Protein AF-A0A7X8WZX7-F1 (afdb_monomer)

pLDDT: mean 89.51, std 14.92, range [45.28, 98.75]

Mean predicted aligned error: 7.14 Å

Radius of gyration: 19.63 Å; Cα contacts (8 Å, |Δi|>4): 391; chains: 1; bounding box: 76×33×45 Å

Solvent-accessible surface area (backbone atoms only — not comparable to full-atom values): 10494 Å² total; per-residue (Å²): 119,75,71,62,57,54,54,55,53,52,57,56,54,59,62,64,68,73,68,70,73,73,90,45,69,22,57,56,93,63,44,41,45,25,44,30,22,54,91,19,66,70,57,80,50,22,81,83,37,57,42,45,63,34,36,84,77,41,75,89,47,58,93,46,40,83,78,56,67,80,46,51,24,30,31,37,37,81,47,72,31,54,84,62,75,60,86,50,70,51,75,28,31,54,99,87,38,84,46,75,42,52,37,25,32,29,45,31,45,33,32,22,38,59,94,36,80,83,51,69,76,40,41,45,49,22,83,85,44,50,61,64,44,67,68,27,70,90,39,28,48,68,44,41,76,38,93,74,53,94,75,38,44,47,21,23,81,43,70,22,29,42,75,63,61,46,50,24,40,39,36,40,34,31,29,70,61,82,88,76,28,49,32,37,37,30,39,45,76,111

Structure (mmCIF, N/CA/C/O backbone):
data_AF-A0A7X8WZX7-F1
#
_entry.id   AF-A0A7X8WZX7-F1
#
loop_
_atom_site.group_PDB
_atom_site.id
_atom_site.type_symbol
_atom_site.label_atom_id
_atom_site.label_alt_id
_atom_site.label_comp_id
_atom_site.label_asym_id
_atom_site.label_entity_id
_atom_site.label_seq_id
_atom_site.pdbx_PDB_ins_code
_atom_site.Cartn_x
_atom_site.Cartn_y
_atom_site.Cartn_z
_atom_site.occupancy
_atom_site.B_iso_or_equiv
_atom_site.auth_seq_id
_atom_site.auth_comp_id
_atom_site.auth_asym_id
_atom_site.auth_atom_id
_atom_site.pdbx_PDB_model_num
ATOM 1 N N . MET A 1 1 ? -56.987 -7.006 6.659 1.00 52.66 1 MET A N 1
ATOM 2 C CA . MET A 1 1 ? -56.084 -5.949 6.131 1.00 52.66 1 MET A CA 1
ATOM 3 C C . MET A 1 1 ? -55.184 -5.268 7.174 1.00 52.66 1 MET A C 1
ATOM 5 O O . MET A 1 1 ? -54.135 -4.771 6.793 1.00 52.66 1 MET A O 1
ATOM 9 N N . ARG A 1 2 ? -55.527 -5.237 8.475 1.00 47.03 2 ARG A N 1
ATOM 10 C CA . ARG A 1 2 ? -54.708 -4.560 9.509 1.00 47.03 2 ARG A CA 1
ATOM 11 C C . ARG A 1 2 ? -53.403 -5.302 9.863 1.00 47.03 2 ARG A C 1
ATOM 13 O O . ARG A 1 2 ? -52.392 -4.659 10.093 1.00 47.03 2 ARG A O 1
ATOM 20 N N . LYS A 1 3 ? -53.405 -6.643 9.820 1.00 46.88 3 LYS A N 1
ATOM 21 C CA . LYS A 1 3 ? -52.231 -7.488 10.129 1.00 46.88 3 LYS A CA 1
ATOM 22 C C . LYS A 1 3 ? -51.163 -7.519 9.020 1.00 46.88 3 LYS A C 1
ATOM 24 O O . LYS A 1 3 ? -49.992 -7.690 9.320 1.00 46.88 3 LYS A O 1
ATOM 29 N N . LEU A 1 4 ? -51.549 -7.276 7.762 1.00 47.88 4 LEU A N 1
ATOM 30 C CA . LEU A 1 4 ? -50.618 -7.257 6.622 1.00 47.88 4 LEU A CA 1
ATOM 31 C C . LEU A 1 4 ? -49.792 -5.957 6.563 1.00 47.88 4 LEU A C 1
ATOM 33 O O . LEU A 1 4 ? -48.635 -5.976 6.162 1.00 47.88 4 LEU A O 1
ATOM 37 N N . LYS A 1 5 ? -50.357 -4.834 7.036 1.00 47.25 5 LYS A N 1
ATOM 38 C CA . LYS A 1 5 ? -49.650 -3.544 7.112 1.00 47.25 5 LYS A CA 1
ATOM 39 C C . LYS A 1 5 ? -48.567 -3.517 8.201 1.00 47.25 5 LYS A C 1
ATOM 41 O O . LYS A 1 5 ? -47.565 -2.839 8.031 1.00 47.25 5 LYS A O 1
ATOM 46 N N . VAL A 1 6 ? -48.741 -4.277 9.286 1.00 52.75 6 VAL A N 1
ATOM 47 C CA . VAL A 1 6 ? -47.758 -4.367 10.384 1.00 52.75 6 VAL A CA 1
ATOM 48 C C . VAL A 1 6 ? -46.537 -5.202 9.978 1.00 52.75 6 VAL A C 1
ATOM 50 O O . VAL A 1 6 ? -45.415 -4.850 10.327 1.00 52.75 6 VAL A O 1
ATOM 53 N N . LEU A 1 7 ? -46.738 -6.252 9.174 1.00 47.56 7 LEU A N 1
ATOM 54 C CA . LEU A 1 7 ? -45.652 -7.105 8.684 1.00 47.56 7 LEU A CA 1
ATOM 55 C C . LEU A 1 7 ? -44.741 -6.364 7.686 1.00 47.56 7 LEU A C 1
ATOM 57 O O . LEU A 1 7 ? -43.524 -6.485 7.757 1.00 47.56 7 LEU A O 1
ATOM 61 N N . LEU A 1 8 ? -45.318 -5.537 6.804 1.00 49.22 8 LEU A N 1
ATOM 62 C CA . LEU A 1 8 ? -44.551 -4.772 5.813 1.00 49.22 8 LEU A CA 1
ATOM 63 C C . LEU A 1 8 ? -43.690 -3.664 6.454 1.00 49.22 8 LEU A C 1
ATOM 65 O O . LEU A 1 8 ? -42.587 -3.396 5.991 1.00 49.22 8 LEU A O 1
ATOM 69 N N . ILE A 1 9 ? -44.166 -3.055 7.547 1.00 53.28 9 ILE A N 1
ATOM 70 C CA . ILE A 1 9 ? -43.425 -2.025 8.296 1.00 53.28 9 ILE A CA 1
ATOM 71 C C . ILE A 1 9 ? -42.282 -2.647 9.117 1.00 53.28 9 ILE A C 1
ATOM 73 O O . ILE A 1 9 ? -41.215 -2.047 9.214 1.00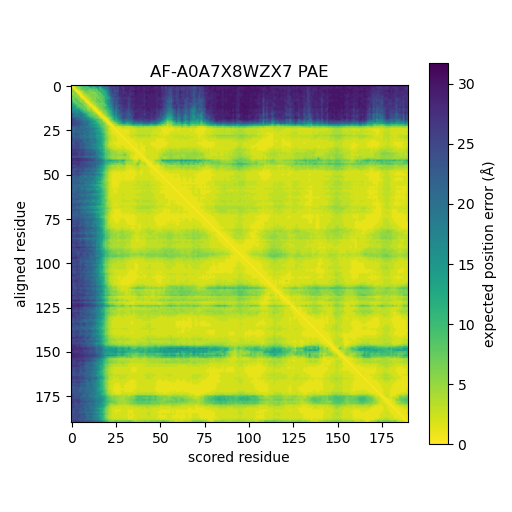 53.28 9 ILE A O 1
ATOM 77 N N . MET A 1 10 ? -42.449 -3.866 9.646 1.00 47.66 10 MET A N 1
ATOM 78 C CA . MET A 1 10 ? -41.353 -4.589 10.313 1.00 47.66 10 MET A CA 1
ATOM 79 C C . MET A 1 10 ? -40.255 -5.025 9.341 1.00 47.66 10 MET A C 1
ATOM 81 O O . MET A 1 10 ? -39.078 -4.900 9.667 1.00 47.66 10 MET A O 1
ATOM 85 N N . VAL A 1 11 ? -40.615 -5.498 8.143 1.00 51.25 11 VAL A N 1
ATOM 86 C CA . VAL A 1 11 ? -39.622 -5.913 7.140 1.00 51.25 11 VAL A CA 1
ATOM 87 C C . VAL A 1 11 ? -38.871 -4.702 6.576 1.00 51.25 11 VAL A C 1
ATOM 89 O O . VAL A 1 11 ? -37.655 -4.773 6.443 1.00 51.25 11 VAL A O 1
ATOM 92 N N . LEU A 1 12 ? -39.530 -3.555 6.349 1.00 48.81 12 LEU A N 1
ATOM 93 C CA . LEU A 1 12 ? -38.815 -2.321 5.984 1.00 48.81 12 LEU A CA 1
ATOM 94 C C . LEU A 1 12 ? -37.950 -1.763 7.130 1.00 48.81 12 LEU A C 1
ATOM 96 O O . LEU A 1 12 ? -36.877 -1.230 6.863 1.00 48.81 12 LEU A O 1
ATOM 100 N N . GLY A 1 13 ? -38.368 -1.906 8.392 1.00 45.28 13 GLY A N 1
ATOM 101 C CA . GLY A 1 13 ? -37.574 -1.478 9.552 1.00 45.28 13 GLY A CA 1
ATOM 102 C C . GLY A 1 13 ? -36.282 -2.282 9.746 1.00 45.28 13 GLY A C 1
ATOM 103 O O . GLY A 1 13 ? -35.270 -1.726 10.166 1.00 45.28 13 GLY A O 1
ATOM 104 N N . LEU A 1 14 ? -36.284 -3.568 9.376 1.00 45.59 14 LEU A N 1
ATOM 105 C CA . LEU A 1 14 ? -35.112 -4.449 9.467 1.00 45.59 14 LEU A CA 1
ATOM 106 C C . LEU A 1 14 ? -34.033 -4.141 8.414 1.00 45.59 14 LEU A C 1
ATOM 108 O O . LEU A 1 14 ? -32.850 -4.300 8.705 1.00 45.59 14 LEU A O 1
ATOM 112 N N . PHE 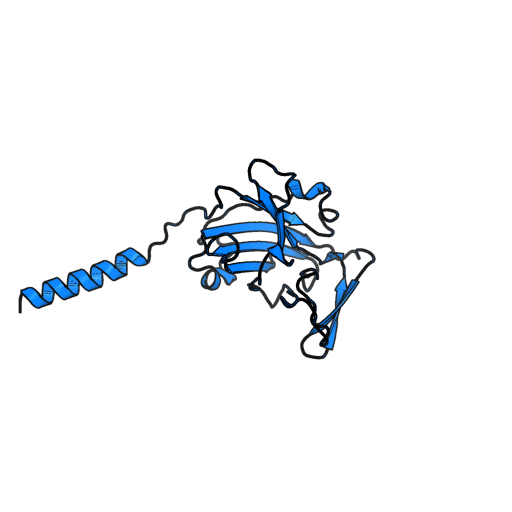A 1 15 ? -34.401 -3.639 7.231 1.00 47.16 15 PHE A N 1
ATOM 113 C CA . PHE A 1 15 ? -33.423 -3.253 6.201 1.00 47.16 15 PHE A CA 1
ATOM 114 C C . PHE A 1 15 ? -32.775 -1.882 6.443 1.00 47.16 15 PHE A C 1
ATOM 116 O O . PHE A 1 15 ? -31.675 -1.637 5.952 1.00 47.16 15 PHE A O 1
ATOM 123 N N . VAL A 1 16 ? -33.404 -1.001 7.228 1.00 47.50 16 VAL A N 1
ATOM 124 C CA . VAL A 1 16 ? -32.844 0.327 7.548 1.00 47.50 16 VAL A CA 1
ATOM 125 C C . VAL A 1 16 ? -31.797 0.254 8.670 1.00 47.50 16 VAL A C 1
ATOM 127 O O . VAL A 1 16 ? -30.870 1.057 8.697 1.00 47.50 16 VAL A O 1
ATOM 130 N N . LEU A 1 17 ? -31.871 -0.744 9.556 1.00 45.38 17 LEU A N 1
ATOM 131 C CA . LEU A 1 17 ? -30.913 -0.917 10.660 1.00 45.38 17 LEU A CA 1
ATOM 132 C C . LE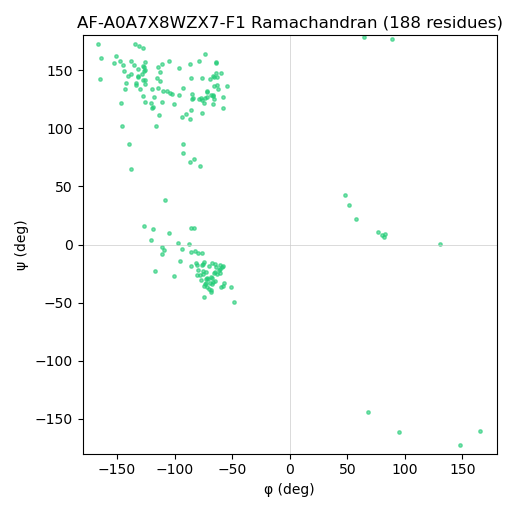U A 1 17 ? -29.601 -1.614 10.259 1.00 45.38 17 LEU A C 1
ATOM 134 O O . LEU A 1 17 ? -28.622 -1.521 10.993 1.00 45.38 17 LEU A O 1
ATOM 138 N N . ALA A 1 18 ? -29.549 -2.270 9.097 1.00 48.50 18 ALA A N 1
ATOM 139 C CA . ALA A 1 18 ? -28.362 -2.998 8.639 1.00 48.50 18 ALA A CA 1
ATOM 140 C C . ALA A 1 18 ? -27.330 -2.130 7.884 1.00 48.50 18 ALA A C 1
ATOM 142 O O . ALA A 1 18 ? -26.254 -2.622 7.553 1.00 48.50 18 ALA A O 1
ATOM 143 N N . ALA A 1 19 ? -27.637 -0.859 7.593 1.00 49.56 19 ALA A N 1
ATOM 144 C CA . ALA A 1 19 ? -26.827 -0.027 6.693 1.00 49.56 19 ALA A CA 1
ATOM 145 C C . ALA A 1 19 ? -26.032 1.103 7.373 1.00 49.56 19 ALA A C 1
ATOM 147 O O . ALA A 1 19 ? -25.228 1.759 6.713 1.00 49.56 19 ALA A O 1
ATOM 148 N N . CYS A 1 20 ? -26.195 1.328 8.678 1.00 52.62 20 CYS A N 1
ATOM 149 C CA . CYS A 1 20 ? -25.351 2.271 9.410 1.00 52.62 20 CYS A CA 1
ATOM 150 C C . CYS A 1 20 ? -24.162 1.525 10.019 1.00 52.62 20 CYS A C 1
ATOM 152 O O . CYS A 1 20 ? -24.150 1.226 11.212 1.00 52.62 20 CYS A O 1
ATOM 154 N N . GLN A 1 21 ? -23.152 1.222 9.197 1.00 60.03 21 GLN A N 1
ATOM 155 C CA . GLN A 1 21 ? -21.817 0.970 9.736 1.00 60.03 21 GLN A CA 1
ATOM 156 C C . GLN A 1 21 ? -21.436 2.245 10.505 1.00 60.03 21 GLN A C 1
ATOM 158 O O . GLN A 1 21 ? -21.458 3.334 9.923 1.00 60.03 21 GLN A O 1
ATOM 163 N N . LYS A 1 22 ? -21.232 2.144 11.827 1.00 68.56 22 LYS A N 1
ATOM 164 C CA . LYS A 1 22 ? -20.813 3.296 12.632 1.00 68.56 22 LYS A CA 1
ATOM 165 C C . LYS A 1 22 ? -19.554 3.870 11.999 1.00 68.56 22 LYS A C 1
ATOM 167 O O . LYS A 1 22 ? -18.673 3.120 11.590 1.00 68.56 22 LYS A O 1
ATOM 172 N N . ASP A 1 23 ? -19.496 5.193 11.908 1.00 86.00 23 ASP A N 1
ATOM 173 C CA . ASP A 1 23 ? -18.325 5.887 11.389 1.00 86.00 23 ASP A CA 1
ATOM 174 C C . ASP A 1 23 ? -17.216 5.938 12.450 1.00 86.00 23 ASP A C 1
ATOM 176 O O . ASP A 1 23 ? -16.911 6.972 13.059 1.00 86.00 23 ASP A O 1
ATOM 180 N N . GLU A 1 24 ? -16.693 4.756 12.743 1.00 94.00 24 GLU A N 1
ATOM 181 C CA . GLU A 1 24 ? -15.661 4.482 13.729 1.00 94.00 24 GLU A CA 1
ATOM 182 C C . GLU A 1 24 ? -14.323 4.205 13.048 1.00 94.00 24 GLU A C 1
ATOM 184 O O . GLU A 1 24 ? -14.266 3.885 11.858 1.00 94.00 24 GLU A O 1
ATOM 189 N N . ILE A 1 25 ? -13.239 4.391 13.803 1.00 97.06 25 ILE A N 1
ATOM 190 C CA . ILE A 1 25 ? -11.901 4.032 13.337 1.00 97.06 25 ILE A CA 1
ATOM 191 C C . ILE A 1 25 ? -11.863 2.511 13.202 1.00 97.06 25 ILE A C 1
ATOM 193 O O . ILE A 1 25 ? -12.235 1.792 14.129 1.00 97.06 25 ILE A O 1
ATOM 197 N N . LEU A 1 26 ? -11.444 2.036 12.033 1.00 96.62 26 LEU A N 1
ATOM 198 C CA . LEU A 1 26 ? -11.358 0.618 11.721 1.00 96.62 26 LEU A CA 1
ATOM 199 C C . LEU A 1 26 ? -9.941 0.145 12.046 1.00 96.62 26 LEU A C 1
ATOM 201 O O . LEU A 1 26 ? -9.057 0.156 11.193 1.00 96.62 26 LEU A O 1
ATOM 205 N N . GLU A 1 27 ? -9.719 -0.243 13.296 1.00 96.38 27 GLU A N 1
ATOM 206 C CA . GLU A 1 27 ? -8.418 -0.688 13.798 1.00 96.38 27 GLU A CA 1
ATOM 207 C C . GLU A 1 27 ? -8.441 -2.182 14.149 1.00 96.38 27 GLU A C 1
ATOM 209 O O . GLU A 1 27 ? -9.413 -2.702 14.700 1.00 96.38 27 GLU A O 1
ATOM 214 N N . ASN A 1 28 ? -7.350 -2.882 13.845 1.00 95.25 28 ASN A N 1
ATOM 215 C CA . ASN A 1 28 ? -7.080 -4.216 14.361 1.00 95.25 28 ASN A CA 1
ATOM 216 C C . ASN A 1 28 ? -6.587 -4.123 15.817 1.00 95.25 28 ASN A C 1
ATOM 218 O O . ASN A 1 28 ? -5.617 -3.424 16.112 1.00 95.25 28 ASN A O 1
ATOM 222 N N . ALA A 1 29 ? -7.243 -4.851 16.722 1.00 94.31 29 ALA A N 1
ATOM 223 C CA . ALA A 1 29 ? -6.920 -4.828 18.146 1.00 94.31 29 ALA A CA 1
ATOM 224 C C . ALA A 1 29 ? -5.546 -5.438 18.475 1.00 94.31 29 ALA A C 1
ATOM 226 O O . ALA A 1 29 ? -4.917 -5.014 19.439 1.00 94.31 29 ALA A O 1
ATOM 227 N N . ASP A 1 30 ? -5.071 -6.390 17.667 1.00 94.75 30 ASP A N 1
ATOM 228 C CA . ASP A 1 30 ? -3.909 -7.225 17.999 1.00 94.75 30 ASP A CA 1
ATOM 229 C 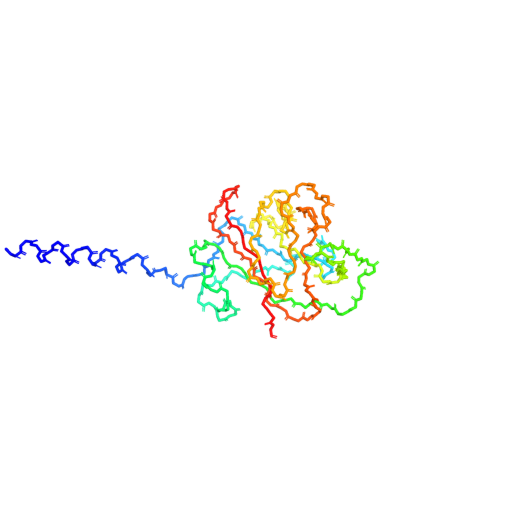C . ASP A 1 30 ? -2.684 -6.936 17.123 1.00 94.75 30 ASP A C 1
ATOM 231 O O . ASP A 1 30 ? -1.602 -7.487 17.350 1.00 94.75 30 ASP A O 1
ATOM 235 N N . LYS A 1 31 ? -2.851 -6.115 16.081 1.00 96.00 31 LYS A N 1
ATOM 236 C CA . LYS A 1 31 ? -1.857 -5.926 15.022 1.00 96.00 31 LYS A CA 1
ATOM 237 C C . LYS A 1 31 ? -1.601 -4.459 14.730 1.00 96.00 31 LYS A C 1
ATOM 239 O O . LYS A 1 31 ? -2.522 -3.644 14.730 1.00 96.00 31 LYS A O 1
ATOM 244 N N . ASP A 1 32 ? -0.348 -4.173 14.410 1.00 96.94 32 ASP A N 1
ATOM 245 C CA . ASP A 1 32 ? 0.078 -2.915 13.813 1.00 96.94 32 ASP A CA 1
ATOM 246 C C . ASP A 1 32 ? 0.609 -3.170 12.400 1.00 96.94 32 ASP A C 1
ATOM 248 O O . ASP A 1 32 ? 1.084 -4.265 12.085 1.00 96.94 32 ASP A O 1
ATOM 252 N N . TYR A 1 33 ? 0.505 -2.151 11.547 1.00 97.31 33 TYR A N 1
ATOM 253 C CA . TYR A 1 33 ? 0.909 -2.210 10.145 1.00 97.31 33 TYR A CA 1
ATOM 254 C C . TYR A 1 33 ? 1.878 -1.078 9.855 1.00 97.31 33 TYR A C 1
ATOM 256 O O . TYR A 1 33 ? 1.709 0.040 10.347 1.00 97.31 33 TYR A O 1
ATOM 264 N N . TYR A 1 34 ? 2.879 -1.377 9.043 1.00 97.75 34 TYR A N 1
ATOM 265 C CA . TYR A 1 34 ? 3.944 -0.452 8.697 1.00 97.75 34 TYR A CA 1
ATOM 266 C C . TYR A 1 34 ? 4.252 -0.550 7.216 1.00 97.75 34 TYR A C 1
ATOM 268 O O . TYR A 1 34 ? 3.985 -1.570 6.581 1.00 97.75 34 TYR A O 1
ATOM 276 N N . VAL A 1 35 ? 4.846 0.503 6.675 1.00 97.25 35 VAL A N 1
ATOM 277 C CA . VAL A 1 35 ? 5.334 0.494 5.300 1.00 97.25 35 VAL A CA 1
ATOM 278 C C . VAL A 1 35 ? 6.789 0.068 5.282 1.00 97.25 35 VAL A C 1
ATOM 280 O O . VAL A 1 35 ? 7.587 0.541 6.087 1.00 97.25 35 VAL A O 1
ATOM 283 N N . ALA A 1 36 ? 7.120 -0.824 4.356 1.00 96.00 36 ALA A N 1
ATOM 284 C CA . ALA A 1 36 ? 8.479 -1.238 4.069 1.00 96.00 36 ALA A CA 1
ATOM 285 C C . ALA A 1 36 ? 8.794 -1.053 2.580 1.00 96.00 36 ALA A C 1
ATOM 287 O O . ALA A 1 36 ? 7.919 -1.162 1.725 1.00 96.00 36 ALA A O 1
ATOM 288 N N . GLY A 1 37 ? 10.053 -0.787 2.264 1.00 94.25 37 GLY A N 1
ATOM 289 C CA . GLY A 1 37 ? 10.553 -0.668 0.896 1.00 94.25 37 GLY A CA 1
ATOM 290 C C . GLY A 1 37 ? 11.924 -0.012 0.897 1.00 94.25 37 GLY A C 1
ATOM 291 O O . GLY A 1 37 ? 12.571 0.072 1.944 1.00 94.25 37 GLY A O 1
ATOM 292 N N . THR A 1 38 ? 12.351 0.526 -0.244 1.00 93.06 38 THR A N 1
ATOM 293 C CA . THR A 1 38 ? 13.615 1.281 -0.320 1.00 93.06 38 THR A CA 1
ATOM 294 C C . THR A 1 38 ? 13.616 2.475 0.645 1.00 93.06 38 THR A C 1
ATOM 296 O O . THR A 1 38 ? 14.618 2.726 1.307 1.00 93.06 38 THR A O 1
ATOM 299 N N . ILE A 1 39 ? 12.463 3.130 0.837 1.00 90.62 39 ILE A N 1
ATOM 300 C CA . ILE A 1 39 ? 12.282 4.248 1.784 1.00 90.62 39 ILE A CA 1
ATOM 301 C C . ILE A 1 39 ? 12.567 3.890 3.253 1.00 90.62 39 ILE A C 1
ATOM 303 O O . ILE A 1 39 ? 12.825 4.778 4.059 1.00 90.62 39 ILE A O 1
ATOM 307 N N . THR A 1 40 ? 12.525 2.605 3.610 1.00 91.62 40 THR A N 1
ATOM 308 C CA . THR A 1 40 ? 12.764 2.114 4.977 1.00 91.62 40 THR A CA 1
ATOM 309 C C . THR A 1 40 ? 13.960 1.166 5.054 1.00 91.62 40 THR A C 1
ATOM 311 O O . THR A 1 40 ? 14.066 0.412 6.027 1.00 91.62 40 THR A O 1
ATOM 314 N N . SER A 1 41 ? 14.785 1.106 4.003 1.00 91.50 41 SER A N 1
ATOM 315 C CA . SER A 1 41 ? 15.839 0.096 3.836 1.00 91.50 41 SER A CA 1
ATOM 316 C C . SER A 1 41 ? 15.341 -1.332 4.097 1.00 91.50 41 SER A C 1
ATOM 318 O O . SER A 1 41 ? 15.982 -2.104 4.797 1.00 91.50 41 SER A O 1
ATOM 320 N N . TRP A 1 42 ? 14.149 -1.676 3.596 1.00 90.56 42 TRP A N 1
ATOM 321 C CA . TRP A 1 42 ? 13.561 -3.019 3.711 1.00 90.56 42 TRP A CA 1
ATOM 322 C C . TRP A 1 42 ? 13.369 -3.562 5.137 1.00 90.56 42 TRP A C 1
ATOM 324 O O . TRP A 1 42 ? 13.214 -4.766 5.308 1.00 90.56 42 TRP A O 1
ATOM 334 N N . GLY A 1 43 ? 13.307 -2.701 6.156 1.00 82.06 43 GLY A N 1
ATOM 335 C CA . GLY A 1 43 ? 12.986 -3.127 7.523 1.00 82.06 43 GLY A CA 1
ATOM 336 C C . GLY A 1 43 ? 13.938 -2.616 8.600 1.00 82.06 43 GLY A C 1
ATOM 337 O O . GLY A 1 43 ? 13.708 -2.890 9.772 1.00 82.06 43 GLY A O 1
ATOM 338 N N . ASP A 1 44 ? 14.958 -1.835 8.252 1.00 86.50 44 ASP A N 1
ATOM 339 C CA . ASP A 1 44 ? 15.844 -1.265 9.274 1.00 86.50 44 ASP A CA 1
ATOM 340 C C . ASP A 1 44 ? 15.147 -0.153 10.077 1.00 86.50 44 ASP A C 1
ATOM 342 O O . ASP A 1 44 ? 15.334 -0.047 11.286 1.00 86.50 44 ASP A O 1
ATOM 346 N N . ASN A 1 45 ? 14.294 0.648 9.420 1.00 87.44 45 ASN A N 1
ATOM 347 C CA . ASN A 1 45 ? 13.671 1.840 10.020 1.00 87.44 45 ASN A CA 1
ATOM 348 C C . ASN A 1 45 ? 12.135 1.871 9.904 1.00 87.44 45 ASN A C 1
ATOM 350 O O . ASN A 1 45 ? 11.513 2.917 10.082 1.00 87.44 45 ASN A O 1
ATOM 354 N N . TYR A 1 46 ? 11.485 0.743 9.601 1.00 88.81 46 TYR A N 1
ATOM 355 C CA . TYR A 1 46 ? 10.038 0.730 9.321 1.00 88.81 46 TYR A CA 1
ATOM 356 C C . TYR A 1 46 ? 9.164 1.194 10.489 1.00 88.81 46 TYR A C 1
ATOM 358 O O . TYR A 1 46 ? 8.030 1.604 10.264 1.00 88.81 46 TYR A O 1
ATOM 366 N N . HIS A 1 47 ? 9.651 1.146 11.732 1.00 91.38 47 HIS A N 1
ATOM 367 C CA . HIS A 1 47 ? 8.874 1.588 12.892 1.00 91.38 47 HIS A CA 1
ATOM 368 C C . HIS A 1 47 ? 8.478 3.072 12.814 1.00 91.38 47 HIS A C 1
ATOM 370 O O . HIS A 1 47 ? 7.476 3.463 13.411 1.00 91.38 47 HIS A O 1
ATOM 376 N N . GLU A 1 48 ? 9.232 3.883 12.063 1.00 93.00 48 GLU A N 1
ATOM 377 C CA . GLU A 1 48 ? 8.914 5.289 11.773 1.00 93.00 48 GLU A CA 1
ATOM 378 C C . GLU A 1 48 ? 7.777 5.436 10.746 1.00 93.00 48 GLU A C 1
ATOM 380 O O . GLU A 1 48 ? 7.156 6.490 10.640 1.00 93.00 48 GLU A O 1
ATOM 385 N N . PHE A 1 49 ? 7.455 4.355 10.033 1.00 96.50 49 PHE A N 1
ATOM 386 C CA . PHE A 1 49 ? 6.457 4.276 8.969 1.00 96.50 49 PHE A CA 1
ATOM 387 C C . PHE A 1 49 ? 5.222 3.481 9.411 1.00 96.50 49 PHE A C 1
ATOM 389 O O . PHE A 1 49 ? 4.648 2.707 8.641 1.00 96.50 49 PHE A O 1
ATOM 396 N N . LYS A 1 50 ? 4.806 3.656 10.671 1.00 97.38 50 LYS A N 1
ATOM 397 C CA . LYS A 1 50 ? 3.567 3.068 11.193 1.00 97.38 50 LYS A CA 1
ATOM 398 C C . LYS A 1 50 ? 2.356 3.686 10.502 1.00 97.38 50 LYS A C 1
ATOM 400 O O . LYS A 1 50 ? 2.208 4.905 10.479 1.00 97.38 50 LYS A O 1
ATOM 405 N N . MET A 1 51 ? 1.468 2.847 9.983 1.00 98.44 51 MET A N 1
ATOM 406 C CA . MET A 1 51 ? 0.240 3.300 9.340 1.00 98.44 51 MET A CA 1
ATOM 407 C C . MET A 1 51 ? -0.803 3.750 10.375 1.00 98.44 51 MET A C 1
ATOM 409 O O . MET A 1 51 ? -0.955 3.157 11.445 1.00 98.44 51 MET A O 1
ATOM 413 N N . GLU A 1 52 ? -1.555 4.791 10.033 1.00 98.44 52 GLU A N 1
ATOM 414 C CA . GLU A 1 52 ? -2.649 5.355 10.823 1.00 98.44 52 GLU A CA 1
ATOM 415 C C . GLU A 1 52 ? -3.940 4.567 10.565 1.00 98.44 52 GLU A C 1
ATOM 417 O O . GLU A 1 52 ? -4.356 4.432 9.415 1.00 98.44 52 GLU A O 1
ATOM 422 N N . ALA A 1 53 ? -4.603 4.071 11.616 1.00 98.50 53 ALA A N 1
ATOM 423 C CA . ALA A 1 53 ? -5.947 3.507 11.488 1.00 98.50 53 ALA A CA 1
ATOM 424 C C . ALA A 1 53 ? -6.969 4.626 11.249 1.00 98.50 53 ALA A C 1
ATOM 426 O O . ALA A 1 53 ? -6.999 5.617 11.980 1.00 98.50 53 ALA A O 1
ATOM 427 N N . ILE A 1 54 ? -7.846 4.454 10.263 1.00 98.50 54 ILE A N 1
ATOM 428 C CA . ILE A 1 54 ? -8.800 5.487 9.844 1.00 98.50 54 ILE A CA 1
ATOM 429 C C . ILE A 1 54 ? -10.226 4.958 9.736 1.00 98.50 54 ILE A C 1
ATOM 431 O O . ILE A 1 54 ? -10.514 3.765 9.837 1.00 98.50 54 ILE A O 1
ATOM 435 N N . LYS A 1 55 ? -11.155 5.890 9.539 1.00 97.44 55 LYS A N 1
ATOM 436 C CA . LYS A 1 55 ? -12.566 5.600 9.294 1.00 97.44 55 LYS A CA 1
ATOM 437 C C . LYS A 1 55 ? -12.813 5.358 7.811 1.00 97.44 55 LYS A C 1
ATOM 439 O O . LYS A 1 55 ? -12.144 5.936 6.959 1.00 97.44 55 LYS A O 1
ATOM 444 N N . LEU A 1 56 ? -13.873 4.621 7.485 1.00 96.69 56 LEU A N 1
ATOM 445 C CA . LEU A 1 56 ? -14.329 4.489 6.094 1.00 96.69 56 LEU A CA 1
ATOM 446 C C . LEU A 1 56 ? -14.806 5.831 5.491 1.00 96.69 56 LEU A C 1
ATOM 448 O O . LEU A 1 56 ? -14.918 5.962 4.270 1.00 96.69 56 LEU A O 1
ATOM 452 N N . SER A 1 57 ? -15.140 6.823 6.324 1.00 96.56 57 SER A N 1
ATOM 453 C CA . SER A 1 57 ? -15.496 8.175 5.881 1.00 96.56 57 SER A CA 1
ATOM 454 C C . SER A 1 57 ? -14.311 9.073 5.538 1.00 96.56 57 SER A C 1
ATOM 456 O O . SER A 1 57 ? -14.563 10.155 5.018 1.00 96.56 57 SER A O 1
ATOM 458 N N . ASP A 1 58 ? -13.067 8.654 5.791 1.00 98.00 58 ASP A N 1
ATOM 459 C CA . ASP A 1 58 ? -11.895 9.495 5.553 1.00 98.00 58 ASP A CA 1
ATOM 460 C C . ASP A 1 58 ? -11.823 9.942 4.081 1.00 98.00 58 ASP A C 1
ATOM 462 O O . ASP A 1 58 ? -11.891 9.135 3.148 1.00 98.00 58 ASP A O 1
ATOM 466 N N . GLU A 1 59 ? -11.704 11.252 3.863 1.00 97.56 59 GLU A N 1
ATOM 467 C CA . GLU A 1 59 ? -11.703 11.845 2.523 1.00 97.56 59 GLU A CA 1
ATOM 468 C C . GLU A 1 59 ? -10.516 11.375 1.672 1.00 97.56 59 GLU A C 1
ATOM 470 O O . GLU A 1 59 ? -10.624 11.334 0.443 1.00 97.56 59 GLU A O 1
ATOM 475 N N . ARG A 1 60 ? -9.406 10.962 2.301 1.00 98.25 60 ARG A N 1
ATOM 476 C CA . ARG A 1 60 ? -8.210 10.462 1.607 1.00 98.25 60 ARG A CA 1
ATOM 477 C C . ARG A 1 60 ? -8.472 9.146 0.871 1.00 98.25 60 ARG A C 1
ATOM 479 O O . ARG A 1 60 ? -7.813 8.877 -0.125 1.00 98.25 60 ARG A O 1
ATOM 486 N N . VAL A 1 61 ? -9.468 8.358 1.293 1.00 98.00 61 VAL A N 1
ATOM 487 C CA . VAL A 1 61 ? -9.829 7.070 0.661 1.00 98.00 61 VAL A CA 1
ATOM 488 C C . VAL A 1 61 ? -11.105 7.132 -0.179 1.00 98.00 61 VAL A C 1
ATOM 490 O O . VAL A 1 61 ? -11.618 6.101 -0.623 1.00 98.00 61 VAL A O 1
ATOM 493 N N . LYS A 1 62 ? -11.650 8.329 -0.429 1.00 97.56 62 LYS A N 1
ATOM 494 C CA . LYS A 1 62 ? -12.958 8.487 -1.087 1.00 97.56 62 LYS A CA 1
ATOM 495 C C . LYS A 1 62 ? -13.051 7.813 -2.462 1.00 97.56 62 LYS A C 1
ATOM 497 O O . LYS A 1 62 ? -14.116 7.303 -2.805 1.00 97.56 62 LYS A O 1
ATOM 502 N N . SER A 1 63 ? -11.953 7.772 -3.222 1.00 97.94 63 SER A N 1
ATOM 503 C CA . SER A 1 63 ? -11.883 7.166 -4.562 1.00 97.94 63 SER A CA 1
ATOM 504 C C . SER A 1 63 ? -12.032 5.642 -4.542 1.00 97.94 63 SER A C 1
ATOM 506 O O . SER A 1 63 ? -12.548 5.066 -5.495 1.00 97.94 63 SER A O 1
ATOM 508 N N . VAL A 1 64 ? -11.645 4.988 -3.443 1.00 98.06 64 VAL A N 1
ATOM 509 C CA . VAL A 1 64 ? -11.676 3.522 -3.286 1.00 98.06 64 VAL A CA 1
ATOM 510 C C . VAL A 1 64 ? -12.723 3.052 -2.271 1.00 98.06 64 VAL A C 1
ATOM 512 O O . VAL A 1 64 ? -12.938 1.854 -2.097 1.00 98.06 64 VAL A O 1
ATOM 515 N N . LYS A 1 65 ? -13.441 3.981 -1.631 1.00 96.75 65 LYS A N 1
ATOM 516 C CA . LYS A 1 65 ? -14.420 3.720 -0.563 1.00 96.75 65 LYS A CA 1
ATOM 517 C C . LYS A 1 65 ? -15.461 2.652 -0.906 1.00 96.75 65 LYS A C 1
ATOM 519 O O . LYS A 1 65 ? -15.879 1.893 -0.034 1.00 96.75 65 LYS A O 1
ATOM 524 N N . SER A 1 66 ? -15.908 2.581 -2.160 1.00 96.12 66 SER A N 1
ATOM 525 C CA . SER A 1 66 ? -16.892 1.582 -2.602 1.00 96.12 66 SER A CA 1
ATOM 526 C C . SER A 1 66 ? -16.363 0.145 -2.527 1.00 96.12 66 SER A 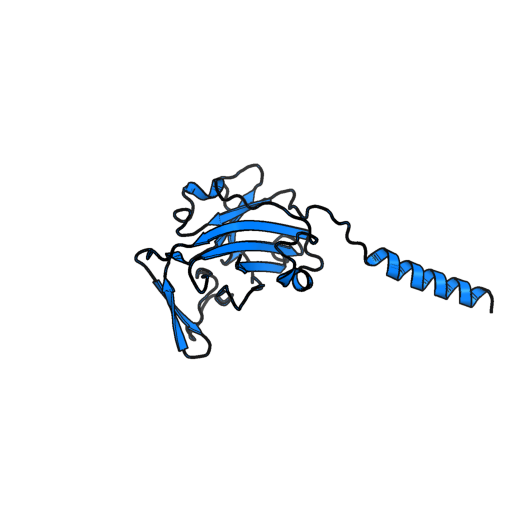C 1
ATOM 528 O O . SER A 1 66 ? -17.151 -0.761 -2.251 1.00 96.12 66 SER A O 1
ATOM 530 N N . GLN A 1 67 ? -15.057 -0.041 -2.728 1.00 97.25 67 GLN A N 1
ATOM 531 C CA . GLN A 1 67 ? -14.352 -1.324 -2.680 1.00 97.25 67 GLN A CA 1
ATOM 532 C C . GLN A 1 67 ? -14.097 -1.774 -1.232 1.00 97.25 67 GLN A C 1
ATOM 534 O O . GLN A 1 67 ? -14.068 -2.964 -0.942 1.00 97.25 67 GLN A O 1
ATOM 539 N N . LEU A 1 68 ? -14.010 -0.819 -0.300 1.00 96.56 68 LEU A N 1
ATOM 540 C CA . LEU A 1 68 ? -13.709 -1.035 1.120 1.00 96.56 68 LEU A CA 1
ATOM 541 C C . LEU A 1 68 ? -14.943 -1.369 1.983 1.00 96.56 68 LEU A C 1
ATOM 543 O O . LEU A 1 68 ? -14.901 -1.312 3.213 1.00 96.56 68 LEU A O 1
ATOM 547 N N . LYS A 1 69 ? -16.085 -1.708 1.379 1.00 92.25 69 LYS A N 1
ATOM 548 C CA . LYS A 1 69 ? -17.306 -2.008 2.142 1.00 92.25 69 LYS A CA 1
ATOM 549 C C . LYS A 1 69 ? -17.147 -3.275 2.986 1.00 92.25 69 LYS A C 1
ATOM 551 O O . LYS A 1 69 ? -16.902 -4.367 2.473 1.00 92.25 69 LYS A O 1
ATOM 556 N N . GLY A 1 70 ? -17.393 -3.137 4.289 1.00 92.75 70 GLY A N 1
ATOM 557 C CA . GLY A 1 70 ? -17.363 -4.247 5.240 1.00 92.75 70 GLY A CA 1
ATOM 558 C C . GLY A 1 70 ? -15.967 -4.662 5.708 1.00 92.75 70 GLY A C 1
ATOM 559 O O . GLY A 1 70 ? -15.870 -5.670 6.410 1.00 92.75 70 GLY A O 1
ATOM 560 N N . VAL A 1 71 ? -14.916 -3.906 5.360 1.00 96.31 71 VAL A N 1
ATOM 561 C CA . VAL A 1 71 ? -13.592 -4.075 5.977 1.00 96.31 71 VAL A CA 1
ATOM 562 C C . VAL A 1 71 ? -13.686 -3.843 7.487 1.00 96.31 71 VAL A C 1
ATOM 564 O O . VAL A 1 71 ? -14.545 -3.097 7.969 1.00 96.31 71 VAL A O 1
ATOM 567 N N . LYS A 1 72 ? -12.850 -4.560 8.234 1.00 95.69 72 LYS A N 1
ATOM 568 C CA . LYS A 1 72 ? -12.776 -4.517 9.700 1.00 95.69 72 LYS A CA 1
ATOM 569 C C . LYS A 1 72 ? -11.620 -3.665 10.185 1.00 95.69 72 LYS A C 1
ATOM 571 O O . LYS A 1 72 ? -11.732 -3.072 11.250 1.00 95.69 72 LYS A O 1
ATOM 576 N N . SER A 1 73 ? -10.575 -3.565 9.377 1.00 97.00 73 SER A N 1
ATOM 577 C CA . SER A 1 73 ? -9.469 -2.656 9.598 1.00 97.00 73 SER A CA 1
ATOM 578 C C . SER A 1 73 ? -9.147 -1.885 8.318 1.00 97.00 73 SER A C 1
ATOM 580 O O . SER A 1 73 ? -9.303 -2.412 7.213 1.00 97.00 73 SER A O 1
ATOM 582 N N . LEU A 1 74 ? -8.759 -0.620 8.467 1.00 98.31 74 LEU A N 1
ATOM 583 C CA . LEU A 1 74 ? -8.399 0.278 7.378 1.00 98.31 74 LEU A CA 1
ATOM 584 C C . LEU A 1 74 ? -7.297 1.220 7.854 1.00 98.31 74 LEU A C 1
ATOM 586 O O . LEU A 1 74 ? -7.488 1.983 8.799 1.00 98.31 74 LEU A O 1
ATOM 590 N N . TYR A 1 75 ? -6.173 1.179 7.155 1.00 98.75 75 TYR A N 1
ATOM 591 C CA . TYR A 1 75 ? -4.970 1.914 7.495 1.00 98.75 75 TYR A CA 1
ATOM 592 C C . TYR A 1 75 ? -4.484 2.751 6.323 1.00 98.75 75 TYR A C 1
ATOM 594 O O . TYR A 1 75 ? -4.649 2.368 5.161 1.00 98.75 75 TYR A O 1
ATOM 602 N N . ILE A 1 76 ? -3.852 3.877 6.640 1.00 98.69 76 ILE A N 1
ATOM 603 C CA . ILE A 1 76 ? -3.272 4.795 5.666 1.00 98.69 76 ILE A CA 1
ATOM 604 C C . ILE A 1 76 ? -1.900 5.290 6.127 1.00 98.69 76 ILE A C 1
ATOM 606 O O . ILE A 1 76 ? -1.672 5.496 7.317 1.00 98.69 76 ILE A O 1
ATOM 610 N N . LEU A 1 77 ? -0.989 5.524 5.189 1.00 98.62 77 LEU A N 1
ATOM 611 C CA . LEU A 1 77 ? 0.211 6.320 5.430 1.00 98.62 77 LEU A CA 1
ATOM 612 C C . LEU A 1 77 ? 0.522 7.168 4.199 1.00 98.62 77 LEU A C 1
ATOM 614 O O . LEU A 1 77 ? 0.408 6.693 3.071 1.00 98.62 77 LEU A O 1
ATOM 618 N N . GLU A 1 78 ? 0.914 8.421 4.414 1.00 98.44 78 GLU A N 1
ATOM 619 C CA . GLU A 1 78 ? 1.500 9.234 3.351 1.00 98.44 78 GLU A CA 1
ATOM 620 C C . GLU A 1 78 ? 2.966 8.839 3.156 1.00 98.44 78 GLU A C 1
ATOM 622 O O . GLU A 1 78 ? 3.746 8.865 4.106 1.00 98.44 78 GLU A O 1
ATOM 627 N N . ILE A 1 79 ? 3.336 8.481 1.930 1.00 97.94 79 ILE A N 1
ATOM 628 C CA . ILE A 1 79 ? 4.700 8.098 1.561 1.00 97.94 79 ILE A CA 1
ATOM 629 C C . ILE A 1 79 ? 5.178 8.906 0.358 1.00 97.94 79 ILE A C 1
ATOM 631 O O . ILE A 1 79 ? 4.380 9.348 -0.471 1.00 97.94 79 ILE A O 1
ATOM 635 N N . VAL A 1 80 ? 6.495 9.073 0.258 1.00 97.75 80 VAL A N 1
ATOM 636 C CA . VAL A 1 80 ? 7.163 9.703 -0.885 1.00 97.75 80 VAL A CA 1
ATOM 637 C C . VAL A 1 80 ? 8.091 8.675 -1.509 1.00 97.75 80 VAL A C 1
ATOM 639 O O . VAL A 1 80 ? 9.010 8.199 -0.847 1.00 97.75 80 VAL A O 1
ATOM 642 N N . LEU A 1 81 ? 7.842 8.335 -2.769 1.00 97.81 81 LEU A N 1
ATOM 643 C CA . LEU A 1 81 ? 8.690 7.444 -3.555 1.00 97.81 81 LEU A CA 1
ATOM 644 C C . LEU A 1 81 ? 9.565 8.301 -4.478 1.00 97.81 81 LEU A C 1
ATOM 646 O O . LEU A 1 81 ? 9.007 9.098 -5.242 1.00 97.81 81 LEU A O 1
ATOM 650 N N . PRO A 1 82 ? 10.903 8.216 -4.374 1.00 96.12 82 PRO A N 1
ATOM 651 C CA . PRO A 1 82 ? 11.802 9.119 -5.080 1.00 96.12 82 PRO A CA 1
ATOM 652 C C . PRO A 1 82 ? 11.964 8.736 -6.558 1.00 96.12 82 PRO A C 1
ATOM 654 O O . PRO A 1 82 ? 11.770 7.589 -6.944 1.00 96.12 82 PRO A O 1
ATOM 657 N N . GLU A 1 83 ? 12.370 9.704 -7.383 1.00 96.31 83 GLU A N 1
ATOM 658 C CA . GLU A 1 83 ? 12.821 9.455 -8.767 1.00 96.31 83 GLU A CA 1
ATOM 659 C C . GLU A 1 83 ? 14.226 8.837 -8.819 1.00 96.31 83 GLU A C 1
ATOM 661 O O . GLU A 1 83 ? 14.652 8.315 -9.846 1.00 96.31 83 GLU A O 1
ATOM 666 N N . GLU A 1 84 ? 14.965 8.924 -7.715 1.00 96.81 84 GLU A N 1
ATOM 667 C CA . GLU A 1 84 ? 16.344 8.469 -7.619 1.00 96.81 84 GLU A CA 1
ATOM 668 C C . GLU A 1 84 ? 16.397 6.938 -7.587 1.00 96.81 84 GLU A C 1
ATOM 670 O O . GLU A 1 84 ? 15.725 6.301 -6.773 1.00 96.81 84 GLU A O 1
ATOM 675 N N . ALA A 1 85 ? 17.176 6.357 -8.501 1.00 96.56 85 ALA A N 1
ATOM 676 C CA . ALA A 1 85 ? 17.246 4.915 -8.699 1.00 96.56 85 ALA A CA 1
ATOM 677 C C . ALA A 1 85 ? 17.787 4.192 -7.458 1.00 96.56 85 ALA A C 1
ATOM 679 O O . ALA A 1 85 ? 18.801 4.593 -6.881 1.00 96.56 85 ALA A O 1
ATOM 680 N N . ALA A 1 86 ? 17.169 3.067 -7.095 1.00 96.12 86 ALA A N 1
ATOM 681 C CA . ALA A 1 86 ? 17.631 2.224 -5.990 1.00 96.12 86 ALA A CA 1
ATOM 682 C C . ALA A 1 86 ? 18.865 1.373 -6.345 1.00 96.12 86 ALA A C 1
ATOM 684 O O . ALA A 1 86 ? 19.432 0.710 -5.474 1.00 96.12 86 ALA A O 1
ATOM 685 N N . GLY A 1 87 ? 19.277 1.368 -7.618 1.00 96.62 87 GLY A N 1
ATOM 686 C CA . GLY A 1 87 ? 20.403 0.574 -8.121 1.00 96.62 87 GLY A CA 1
ATOM 687 C C . GLY A 1 87 ? 20.051 -0.881 -8.450 1.00 96.62 87 GLY A C 1
ATOM 688 O O . GLY A 1 87 ? 20.950 -1.678 -8.713 1.00 96.62 87 GLY A O 1
ATOM 689 N N . TRP A 1 88 ? 18.763 -1.224 -8.438 1.00 96.81 88 TRP A N 1
ATOM 690 C CA . TRP A 1 88 ? 18.219 -2.505 -8.881 1.00 96.81 88 TRP A CA 1
ATOM 691 C C . TRP A 1 88 ? 16.822 -2.298 -9.472 1.00 96.81 88 TRP A C 1
ATOM 693 O O . TRP A 1 88 ? 16.149 -1.311 -9.171 1.00 96.81 88 TRP A O 1
ATOM 703 N N . GLU A 1 89 ? 16.390 -3.240 -10.304 1.00 97.44 89 GLU A N 1
ATOM 704 C CA . GLU A 1 89 ? 15.126 -3.183 -11.032 1.00 97.44 89 GLU A CA 1
ATOM 705 C C . GLU A 1 89 ? 14.513 -4.581 -11.164 1.00 97.44 89 GLU A C 1
ATOM 707 O O . GLU A 1 89 ? 15.232 -5.584 -11.158 1.00 97.44 89 GLU A O 1
ATOM 712 N N . ASN A 1 90 ? 13.188 -4.639 -11.307 1.00 95.81 90 ASN A N 1
ATOM 713 C CA . ASN A 1 90 ? 12.468 -5.860 -11.657 1.00 95.81 90 ASN A CA 1
ATOM 714 C C . ASN A 1 90 ? 11.718 -5.647 -12.972 1.00 95.81 90 ASN A C 1
ATOM 716 O O . ASN A 1 90 ? 11.015 -4.648 -13.137 1.00 95.81 90 ASN A O 1
ATOM 720 N N . THR A 1 91 ? 11.817 -6.616 -13.877 1.00 96.31 91 THR A N 1
ATOM 721 C CA . THR A 1 91 ? 11.075 -6.628 -15.141 1.00 96.31 91 THR A CA 1
ATOM 722 C C . THR A 1 91 ? 9.964 -7.664 -15.081 1.00 96.31 91 THR A C 1
ATOM 724 O O . THR A 1 91 ? 10.197 -8.809 -14.695 1.00 96.31 91 THR A O 1
ATOM 727 N N . PHE A 1 92 ? 8.765 -7.260 -15.492 1.00 95.56 92 PHE A N 1
ATOM 728 C CA . PHE A 1 92 ? 7.580 -8.108 -15.568 1.00 95.56 92 PHE A CA 1
ATOM 729 C C . PHE A 1 92 ? 6.968 -8.041 -16.962 1.00 95.56 92 PHE A C 1
ATOM 731 O O . PHE A 1 92 ? 7.069 -7.023 -17.642 1.00 95.56 92 PHE A O 1
ATOM 738 N N . THR A 1 93 ? 6.274 -9.097 -17.370 1.00 94.75 93 THR A N 1
ATOM 739 C CA . THR A 1 93 ? 5.423 -9.067 -18.563 1.00 94.75 93 THR A CA 1
ATOM 740 C C . THR A 1 93 ? 4.015 -8.644 -18.158 1.00 94.75 93 THR A C 1
ATOM 742 O O . THR A 1 93 ? 3.319 -9.374 -17.464 1.00 94.75 93 THR A O 1
ATOM 745 N N . ILE A 1 94 ? 3.576 -7.463 -18.585 1.00 91.56 94 ILE A N 1
ATOM 746 C CA . ILE A 1 94 ? 2.254 -6.904 -18.282 1.00 91.56 94 ILE A CA 1
ATOM 747 C C . ILE A 1 94 ? 1.530 -6.678 -19.601 1.00 91.56 94 ILE A C 1
ATOM 749 O O . ILE A 1 94 ? 2.035 -5.983 -20.480 1.00 91.56 94 ILE A O 1
ATOM 753 N N . ASP A 1 95 ? 0.363 -7.303 -19.763 1.00 89.12 95 ASP A N 1
ATOM 754 C CA . ASP A 1 95 ? -0.435 -7.238 -20.996 1.00 89.12 95 ASP A CA 1
ATOM 755 C C . ASP A 1 95 ? 0.374 -7.575 -22.271 1.00 89.12 95 ASP A C 1
ATOM 757 O O . ASP A 1 95 ? 0.140 -7.037 -23.352 1.00 89.12 95 ASP A O 1
ATOM 761 N N . GLY A 1 96 ? 1.344 -8.490 -22.140 1.00 90.56 96 GLY A N 1
ATOM 762 C CA . GLY A 1 96 ? 2.215 -8.945 -23.228 1.00 90.56 96 GLY A CA 1
ATOM 763 C C . GLY A 1 96 ? 3.411 -8.037 -23.540 1.00 90.56 96 GLY A C 1
ATOM 764 O O . GLY A 1 96 ? 4.115 -8.302 -24.513 1.00 90.56 96 GLY A O 1
ATOM 765 N N . ALA A 1 97 ? 3.656 -6.993 -22.745 1.00 93.38 97 ALA A N 1
ATOM 766 C CA . ALA A 1 97 ? 4.818 -6.117 -22.870 1.00 93.38 97 ALA A CA 1
ATOM 767 C C . ALA A 1 97 ? 5.733 -6.221 -21.644 1.00 93.38 97 ALA A C 1
ATOM 769 O O . ALA A 1 97 ? 5.254 -6.330 -20.517 1.00 93.38 97 ALA A O 1
ATOM 770 N N . GLU A 1 98 ? 7.047 -6.141 -21.854 1.00 96.06 98 GLU A N 1
ATOM 771 C CA . GLU A 1 98 ? 8.000 -6.018 -20.751 1.00 96.06 98 GLU A CA 1
ATOM 772 C C . GLU A 1 98 ? 7.916 -4.617 -20.137 1.00 96.06 98 GLU A C 1
ATOM 774 O O . GLU A 1 98 ? 8.021 -3.600 -20.828 1.00 96.06 98 GLU A O 1
ATOM 779 N N . VAL A 1 99 ? 7.724 -4.576 -18.824 1.00 96.56 99 VAL A N 1
ATOM 780 C CA . VAL A 1 99 ? 7.680 -3.365 -18.013 1.00 96.56 99 VAL A CA 1
ATOM 781 C C . VAL A 1 99 ? 8.694 -3.518 -16.894 1.00 96.56 99 VAL A C 1
ATOM 783 O O . VAL A 1 99 ? 8.621 -4.456 -16.101 1.00 96.56 99 VAL A O 1
ATOM 786 N N . THR A 1 100 ? 9.634 -2.582 -16.829 1.00 97.19 100 THR A N 1
ATOM 787 C CA . THR A 1 100 ? 10.666 -2.540 -15.793 1.00 97.19 100 THR A CA 1
ATOM 788 C C . THR A 1 100 ? 10.311 -1.490 -14.750 1.00 97.19 100 THR A C 1
ATOM 790 O O . THR A 1 100 ? 10.028 -0.342 -15.095 1.00 97.19 100 THR A O 1
ATOM 793 N N . TYR A 1 101 ? 10.348 -1.884 -13.480 1.00 97.81 101 TYR A N 1
ATOM 794 C CA . TYR A 1 101 ? 10.195 -0.989 -12.340 1.00 97.81 101 TYR A CA 1
ATOM 795 C C . TYR A 1 101 ? 11.516 -0.854 -11.592 1.00 97.81 101 TYR A C 1
ATOM 797 O O . TYR A 1 101 ? 12.144 -1.856 -11.242 1.00 97.81 101 TYR A O 1
ATOM 805 N N . ASP A 1 102 ? 11.901 0.387 -11.301 1.00 98.31 102 ASP A N 1
ATOM 806 C CA . ASP A 1 102 ? 13.020 0.664 -10.407 1.00 98.31 102 ASP A CA 1
ATOM 807 C C . ASP A 1 102 ? 12.654 0.289 -8.965 1.00 98.31 102 ASP A C 1
ATOM 809 O O . ASP A 1 102 ? 11.527 0.502 -8.499 1.00 98.31 102 ASP A O 1
ATOM 813 N N . GLY A 1 103 ? 13.626 -0.247 -8.233 1.00 97.75 103 GLY A N 1
ATOM 814 C CA . GLY A 1 103 ? 13.479 -0.608 -6.833 1.00 97.75 103 GLY A CA 1
ATOM 815 C C . GLY A 1 103 ? 13.093 0.540 -5.900 1.00 97.75 103 GLY A C 1
ATOM 816 O O . GLY A 1 103 ? 12.572 0.297 -4.807 1.00 97.75 103 GLY A O 1
ATOM 817 N N . SER A 1 104 ? 13.297 1.794 -6.305 1.00 97.88 104 SER A N 1
ATOM 818 C CA . SER A 1 104 ? 12.881 2.982 -5.555 1.00 97.88 104 SER A CA 1
ATOM 819 C C . SER A 1 104 ? 11.360 3.089 -5.429 1.00 97.88 104 SER A C 1
ATOM 821 O O . SER A 1 104 ? 10.857 3.675 -4.469 1.00 97.88 104 SER A O 1
ATOM 823 N N . LEU A 1 105 ? 10.631 2.461 -6.357 1.00 98.38 105 LEU A N 1
ATOM 824 C CA . LEU A 1 105 ? 9.172 2.446 -6.421 1.00 98.38 105 LEU A CA 1
ATOM 825 C C . LEU A 1 105 ? 8.553 1.234 -5.712 1.00 98.38 105 LEU A C 1
ATOM 827 O O . LEU A 1 105 ? 7.325 1.130 -5.635 1.00 98.38 105 LEU A O 1
ATOM 831 N N . ALA A 1 106 ? 9.379 0.314 -5.207 1.00 97.62 106 ALA A N 1
ATOM 832 C CA . ALA A 1 106 ? 8.922 -0.879 -4.512 1.00 97.62 106 ALA A CA 1
ATOM 833 C C . ALA A 1 106 ? 8.363 -0.534 -3.127 1.00 97.62 106 ALA A C 1
ATOM 835 O O . ALA A 1 106 ? 9.009 0.148 -2.325 1.00 97.62 106 ALA A O 1
ATOM 836 N N . VAL A 1 107 ? 7.176 -1.058 -2.822 1.00 97.06 107 VAL A N 1
ATOM 837 C CA . VAL A 1 107 ? 6.499 -0.818 -1.546 1.00 97.06 107 VAL A CA 1
ATOM 838 C C . VAL A 1 107 ? 5.772 -2.067 -1.065 1.00 97.06 107 VAL A C 1
ATOM 840 O O . VAL A 1 107 ? 5.043 -2.714 -1.812 1.00 97.06 107 VAL A O 1
ATOM 843 N N . LYS A 1 108 ? 5.940 -2.384 0.216 1.00 96.88 108 LYS A N 1
ATOM 844 C CA . LYS A 1 108 ? 5.223 -3.437 0.934 1.00 96.88 108 LYS A CA 1
ATOM 845 C C . LYS A 1 108 ? 4.564 -2.876 2.184 1.00 96.88 108 LYS A C 1
ATOM 847 O O . LYS A 1 108 ? 4.996 -1.871 2.747 1.00 96.88 108 LYS A O 1
ATOM 852 N N . VAL A 1 109 ? 3.528 -3.570 2.638 1.00 97.56 109 VAL A N 1
ATOM 853 C CA . VAL A 1 109 ? 2.995 -3.408 3.995 1.00 97.56 109 VAL A CA 1
ATOM 854 C C . VAL A 1 109 ? 3.462 -4.592 4.819 1.00 97.56 109 VAL A C 1
ATOM 856 O O . VAL A 1 109 ? 3.300 -5.733 4.399 1.00 97.56 109 VAL A O 1
ATOM 859 N N . ILE A 1 110 ? 4.021 -4.338 5.990 1.00 96.25 110 ILE A N 1
ATOM 860 C CA . ILE A 1 110 ? 4.366 -5.385 6.949 1.00 96.25 110 ILE A CA 1
ATOM 861 C C . ILE A 1 110 ? 3.468 -5.290 8.167 1.00 96.25 110 ILE A C 1
ATOM 863 O O . ILE A 1 110 ? 2.917 -4.228 8.465 1.00 96.25 110 ILE A O 1
ATOM 867 N N . ARG A 1 111 ? 3.309 -6.411 8.864 1.00 95.62 111 ARG A N 1
ATOM 868 C CA . ARG A 1 111 ? 2.464 -6.503 10.051 1.00 95.62 111 ARG A CA 1
ATOM 869 C C . ARG A 1 111 ? 3.246 -7.096 11.209 1.00 95.62 111 ARG A C 1
ATOM 871 O O . ARG A 1 111 ? 4.015 -8.040 11.029 1.00 95.62 111 ARG A O 1
ATOM 878 N N . THR A 1 112 ? 2.997 -6.556 12.392 1.00 95.62 112 THR A N 1
ATOM 879 C CA . THR A 1 112 ? 3.562 -7.035 13.654 1.00 95.62 112 THR A CA 1
ATOM 880 C C . THR A 1 112 ? 2.445 -7.276 14.662 1.00 95.62 112 THR A C 1
ATOM 882 O O . THR A 1 112 ? 1.295 -6.865 14.460 1.00 95.62 112 THR A O 1
ATOM 885 N N . ALA A 1 113 ? 2.767 -7.926 15.780 1.00 95.00 113 ALA A N 1
ATOM 886 C CA . ALA A 1 113 ? 1.920 -7.818 16.962 1.00 95.00 113 ALA A CA 1
ATOM 887 C C . ALA A 1 113 ? 1.963 -6.376 17.500 1.00 95.00 113 ALA A C 1
ATOM 889 O O . ALA A 1 113 ? 3.000 -5.716 17.436 1.00 95.00 113 ALA A O 1
ATOM 890 N N . LYS A 1 114 ? 0.841 -5.884 18.034 1.00 91.56 114 LYS A N 1
ATOM 891 C CA . LYS A 1 114 ? 0.729 -4.502 18.537 1.00 91.56 114 LYS A CA 1
ATOM 892 C C . LYS A 1 114 ? 1.718 -4.184 19.667 1.00 91.56 114 LYS A C 1
ATOM 894 O O . LYS A 1 114 ? 2.274 -3.092 19.721 1.00 91.56 114 LYS A O 1
ATOM 899 N N . ASP A 1 115 ? 1.963 -5.164 20.532 1.00 89.62 115 ASP A N 1
ATOM 900 C CA . ASP A 1 115 ? 2.854 -5.032 21.691 1.00 89.62 115 ASP A CA 1
ATOM 901 C C . ASP A 1 115 ? 4.275 -5.562 21.432 1.00 89.62 115 ASP A C 1
ATOM 903 O O . ASP A 1 115 ? 5.120 -5.538 22.325 1.00 89.62 115 ASP A O 1
ATOM 907 N N . ASP A 1 116 ? 4.549 -6.038 20.217 1.00 92.81 116 ASP A N 1
ATOM 908 C CA . ASP A 1 116 ? 5.868 -6.511 19.805 1.00 92.81 116 ASP A CA 1
ATOM 909 C C . ASP A 1 116 ? 6.147 -6.040 18.382 1.00 92.81 116 ASP A C 1
ATOM 911 O O . ASP A 1 116 ? 5.871 -6.722 17.390 1.00 92.81 116 ASP A O 1
ATOM 915 N N . LYS A 1 117 ? 6.683 -4.821 18.306 1.00 87.81 117 LYS A N 1
ATOM 916 C CA . LYS A 1 117 ? 7.010 -4.176 17.042 1.00 87.81 117 LYS A CA 1
ATOM 917 C C . LYS A 1 117 ? 8.105 -4.907 16.276 1.00 87.81 117 LYS A C 1
ATOM 919 O O . LYS A 1 117 ? 8.236 -4.588 15.116 1.00 87.81 117 LYS A O 1
ATOM 924 N N . ASP A 1 118 ? 8.892 -5.798 16.882 1.00 88.62 118 ASP A N 1
ATOM 925 C CA . ASP A 1 118 ? 10.016 -6.472 16.214 1.00 88.62 118 ASP A CA 1
ATOM 926 C C . ASP A 1 118 ? 9.601 -7.850 15.651 1.00 88.62 118 ASP A C 1
ATOM 928 O O . ASP A 1 118 ? 10.282 -8.416 14.792 1.00 88.62 118 ASP A O 1
ATOM 932 N N . ALA A 1 119 ? 8.444 -8.373 16.070 1.00 90.25 119 ALA A N 1
ATOM 933 C CA . ALA A 1 119 ? 7.860 -9.617 15.576 1.00 90.25 119 ALA A CA 1
ATOM 934 C C . ALA A 1 119 ? 7.068 -9.415 14.272 1.00 90.25 119 ALA A C 1
ATOM 936 O O . ALA A 1 119 ? 5.833 -9.460 14.259 1.00 90.25 119 ALA A O 1
ATOM 937 N N . VAL A 1 120 ? 7.780 -9.216 13.158 1.00 92.75 120 VAL A N 1
ATOM 938 C CA . VAL A 1 120 ? 7.170 -9.196 11.817 1.00 92.75 120 VAL A CA 1
ATOM 939 C C . VAL A 1 120 ? 6.647 -10.589 11.465 1.00 92.75 120 VAL A C 1
ATOM 941 O O . VAL A 1 120 ? 7.412 -11.550 11.403 1.00 92.75 120 VAL A O 1
ATOM 944 N N . ASP A 1 121 ? 5.344 -10.695 11.208 1.00 91.25 121 ASP A N 1
ATOM 945 C CA . ASP A 1 121 ? 4.669 -11.971 10.928 1.00 91.25 121 ASP A CA 1
ATOM 946 C C . ASP A 1 121 ? 3.986 -12.028 9.553 1.00 91.25 121 ASP A C 1
ATOM 948 O O . ASP A 1 121 ? 3.290 -13.000 9.248 1.00 91.25 121 ASP A O 1
ATOM 952 N N . PHE A 1 122 ? 4.147 -10.977 8.742 1.00 92.75 122 PHE A N 1
ATOM 953 C CA . PHE A 1 122 ? 3.510 -10.848 7.434 1.00 92.75 122 PHE A CA 1
ATOM 954 C C . PHE A 1 122 ? 4.147 -9.750 6.582 1.00 92.75 122 PHE A C 1
ATOM 956 O O . PHE A 1 122 ? 4.453 -8.666 7.085 1.00 92.75 122 PHE A O 1
ATOM 963 N N . TRP A 1 123 ? 4.246 -10.026 5.280 1.00 94.38 123 TRP A N 1
ATOM 964 C CA . TRP A 1 123 ? 4.621 -9.083 4.228 1.00 94.38 123 TRP A CA 1
ATOM 965 C C . TRP A 1 123 ? 3.583 -9.080 3.102 1.00 94.38 123 TRP A C 1
ATOM 967 O O . TRP A 1 123 ? 3.273 -10.122 2.536 1.00 94.38 123 TRP A O 1
ATOM 977 N N . ALA A 1 124 ? 3.073 -7.907 2.737 1.00 93.44 124 ALA A N 1
ATOM 978 C CA . ALA A 1 124 ? 2.158 -7.696 1.620 1.00 93.44 124 ALA A CA 1
ATOM 979 C C . ALA A 1 124 ? 2.934 -7.321 0.339 1.00 93.44 124 ALA A C 1
ATOM 981 O O . ALA A 1 124 ? 3.460 -6.214 0.270 1.00 93.44 124 ALA A O 1
ATOM 982 N N . GLN A 1 125 ? 3.029 -8.156 -0.698 1.00 90.00 125 GLN A N 1
ATOM 983 C CA . GLN A 1 125 ? 2.597 -9.557 -0.760 1.00 90.00 125 GLN A CA 1
ATOM 984 C C . GLN A 1 125 ? 3.733 -10.551 -0.485 1.00 90.00 125 GLN A C 1
ATOM 986 O O . GLN A 1 125 ? 4.913 -10.251 -0.689 1.00 90.00 125 GLN A O 1
ATOM 991 N N . ASN A 1 126 ? 3.331 -11.709 0.035 1.00 91.88 126 ASN A N 1
ATOM 992 C CA . A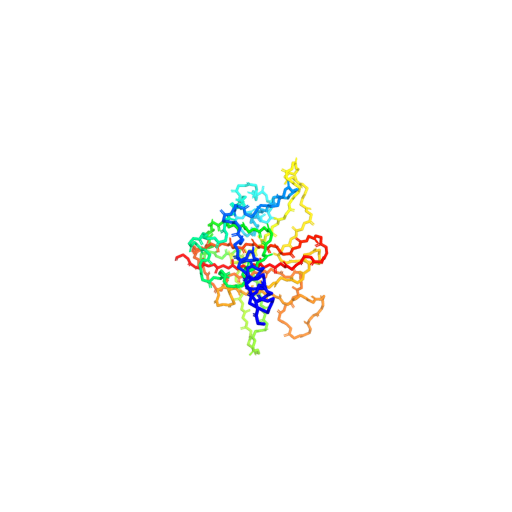SN A 1 126 ? 4.123 -12.909 0.292 1.00 91.88 126 ASN A CA 1
ATOM 993 C C . ASN A 1 126 ? 3.182 -14.096 0.576 1.00 91.88 126 ASN A C 1
ATOM 995 O O . ASN A 1 126 ? 1.971 -13.910 0.738 1.00 91.88 126 ASN A O 1
ATOM 999 N N . LYS A 1 127 ? 3.704 -15.319 0.688 1.00 91.06 127 LYS A N 1
ATOM 1000 C CA . LYS A 1 127 ? 2.917 -16.536 0.951 1.00 91.06 127 LYS A CA 1
ATOM 1001 C C . LYS A 1 127 ? 1.939 -16.407 2.106 1.00 91.06 127 LYS A C 1
ATOM 1003 O O . LYS A 1 127 ? 0.760 -16.701 1.950 1.00 91.06 127 LYS A O 1
ATOM 1008 N N . GLU A 1 128 ? 2.394 -15.922 3.245 1.00 89.69 128 GLU A N 1
ATOM 1009 C CA . GLU A 1 128 ? 1.584 -15.747 4.446 1.00 89.69 128 GLU A CA 1
ATOM 1010 C C . GLU A 1 128 ? 0.497 -14.673 4.309 1.00 89.69 128 GLU A C 1
ATOM 1012 O O . GLU A 1 128 ? -0.436 -14.633 5.115 1.00 89.69 128 GLU A O 1
ATOM 1017 N N . SER A 1 129 ? 0.599 -13.810 3.293 1.00 90.06 129 SER A N 1
ATOM 1018 C CA . SER A 1 129 ? -0.337 -12.709 3.105 1.00 90.06 129 SER A CA 1
ATOM 1019 C C . SER A 1 129 ? -1.650 -13.095 2.445 1.00 90.06 129 SER A C 1
ATOM 1021 O O . SER A 1 129 ? -2.620 -12.354 2.579 1.00 90.06 129 SER A O 1
ATOM 1023 N N . GLY A 1 130 ? -1.735 -14.250 1.788 1.00 91.81 130 GLY A N 1
ATOM 1024 C CA . GLY A 1 130 ? -2.866 -14.514 0.900 1.00 91.81 130 GLY A CA 1
ATOM 1025 C C . GLY A 1 130 ? -2.893 -13.551 -0.293 1.00 91.81 130 GLY A C 1
ATOM 1026 O O . GLY A 1 130 ? -2.063 -12.653 -0.422 1.00 91.81 130 GLY A O 1
ATOM 1027 N N . GLU A 1 131 ? -3.871 -13.732 -1.171 1.00 93.69 131 GLU A N 1
ATOM 1028 C CA . GLU A 1 131 ? -4.069 -12.825 -2.298 1.00 93.69 131 GLU A CA 1
ATOM 1029 C C . GLU A 1 131 ? -4.482 -11.425 -1.815 1.00 93.69 131 GLU A C 1
ATOM 1031 O O . GLU A 1 131 ? -5.335 -11.272 -0.932 1.00 93.69 131 GLU A O 1
ATOM 1036 N N . ILE A 1 132 ? -3.889 -10.392 -2.418 1.00 96.31 132 ILE A N 1
ATOM 1037 C CA . ILE A 1 132 ? -4.182 -8.990 -2.115 1.00 96.31 132 ILE A CA 1
ATOM 1038 C C . ILE A 1 132 ? -4.890 -8.355 -3.306 1.00 96.31 132 ILE A C 1
ATOM 1040 O O . ILE A 1 132 ? -4.365 -8.290 -4.414 1.00 96.31 132 ILE A O 1
ATOM 1044 N N . THR A 1 133 ? -6.085 -7.821 -3.064 1.00 97.25 133 THR A N 1
ATOM 1045 C CA . THR A 1 133 ? -6.828 -7.060 -4.069 1.00 97.25 133 THR A CA 1
ATOM 1046 C C . THR A 1 133 ? -6.20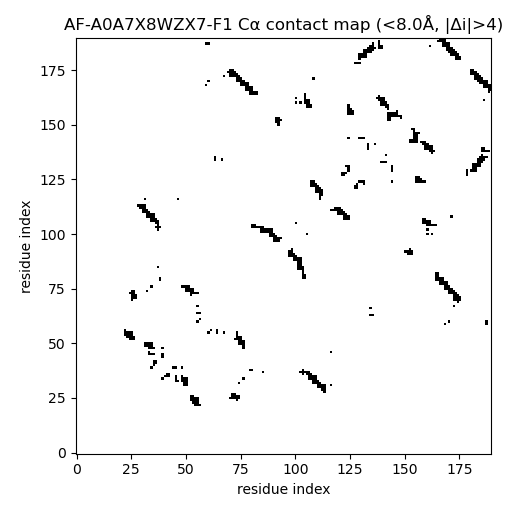4 -5.676 -4.252 1.00 97.25 133 THR A C 1
ATOM 1048 O O . THR A 1 133 ? -6.139 -4.882 -3.309 1.00 97.25 133 THR A O 1
ATOM 1051 N N . ASN A 1 134 ? -5.789 -5.360 -5.478 1.00 98.25 134 ASN A N 1
ATOM 1052 C CA . ASN A 1 134 ? -5.274 -4.040 -5.833 1.00 98.25 134 ASN A CA 1
ATOM 1053 C C . ASN A 1 134 ? -6.421 -3.023 -5.979 1.00 98.25 134 ASN A C 1
ATOM 1055 O O . ASN A 1 134 ? -7.237 -3.117 -6.894 1.00 98.25 134 ASN A O 1
ATOM 1059 N N . LEU A 1 135 ? -6.474 -2.040 -5.079 1.00 98.56 135 LEU A N 1
ATOM 1060 C CA . LEU A 1 135 ? -7.498 -0.990 -5.057 1.00 98.56 135 LEU A CA 1
ATOM 1061 C C . LEU A 1 135 ? -7.294 0.077 -6.139 1.00 98.56 135 LEU A C 1
ATOM 1063 O O . LEU A 1 135 ? -8.240 0.797 -6.471 1.00 98.56 135 LEU A O 1
ATOM 1067 N N . THR A 1 136 ? -6.061 0.224 -6.627 1.00 98.50 136 THR A N 1
ATOM 1068 C CA . THR A 1 136 ? -5.628 1.316 -7.505 1.00 98.50 136 THR A CA 1
ATOM 1069 C C . THR A 1 136 ? -4.726 0.781 -8.628 1.00 98.50 136 THR A C 1
ATOM 1071 O O . THR A 1 136 ? -3.547 1.138 -8.700 1.00 98.50 136 THR A O 1
ATOM 1074 N N . PRO A 1 137 ? -5.249 -0.068 -9.532 1.00 97.62 137 PRO A N 1
ATOM 1075 C CA . PRO A 1 137 ? -4.459 -0.652 -10.618 1.00 97.62 137 PRO A CA 1
ATOM 1076 C C . PRO A 1 137 ? -3.858 0.390 -11.570 1.00 97.62 137 PRO A C 1
ATOM 1078 O O . PRO A 1 137 ? -2.916 0.076 -12.291 1.00 97.62 137 PRO A O 1
ATOM 1081 N N . ASP A 1 138 ? -4.356 1.628 -11.567 1.00 97.94 138 ASP A N 1
ATOM 1082 C CA . ASP A 1 138 ? -3.815 2.728 -12.370 1.00 97.94 138 ASP A CA 1
ATOM 1083 C C . ASP A 1 138 ? -2.466 3.245 -11.847 1.00 97.94 138 ASP A C 1
ATOM 1085 O O . ASP A 1 138 ? -1.646 3.693 -12.641 1.00 97.94 138 ASP A O 1
ATOM 1089 N N . THR A 1 139 ? -2.209 3.148 -10.541 1.00 98.44 139 THR A N 1
ATOM 1090 C CA . THR A 1 139 ? -1.023 3.719 -9.870 1.00 98.44 139 THR A CA 1
ATOM 1091 C C . THR A 1 139 ? -0.117 2.669 -9.235 1.00 98.44 139 THR A C 1
ATOM 1093 O O . THR A 1 139 ? 1.069 2.926 -9.045 1.00 98.44 139 THR A O 1
ATOM 1096 N N . LEU A 1 140 ? -0.653 1.489 -8.919 1.00 98.38 140 LEU A N 1
ATOM 1097 C CA . LEU A 1 140 ? 0.065 0.383 -8.295 1.00 98.38 140 LEU A CA 1
ATOM 1098 C C . LEU A 1 140 ? 0.056 -0.822 -9.234 1.00 98.38 140 LEU A C 1
ATOM 1100 O O . LEU A 1 140 ? -1.006 -1.278 -9.658 1.00 98.38 140 LEU A O 1
ATOM 1104 N N . PHE A 1 141 ? 1.231 -1.366 -9.520 1.00 97.44 141 PHE A N 1
ATOM 1105 C CA . PHE A 1 141 ? 1.381 -2.725 -10.016 1.00 97.44 141 PHE A CA 1
ATOM 1106 C C . PHE A 1 141 ? 1.410 -3.695 -8.829 1.00 97.44 141 PHE A C 1
ATOM 1108 O O . PHE A 1 141 ? 2.157 -3.498 -7.869 1.00 97.44 141 PHE A O 1
ATOM 1115 N N . MET A 1 142 ? 0.576 -4.733 -8.902 1.00 96.44 142 MET A N 1
ATOM 1116 C CA . MET A 1 142 ? 0.5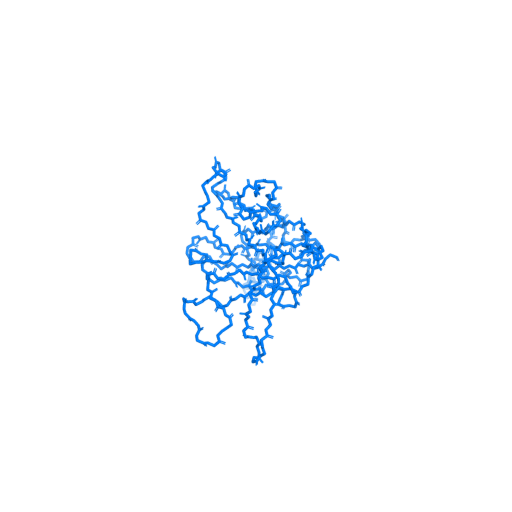30 -5.828 -7.936 1.00 96.44 142 MET A CA 1
ATOM 1117 C C . MET A 1 142 ? 0.847 -7.120 -8.695 1.00 96.44 142 MET A C 1
ATOM 1119 O O . MET A 1 142 ? 0.081 -7.451 -9.605 1.00 96.44 142 MET A O 1
ATOM 1123 N N . PRO A 1 143 ? 1.937 -7.832 -8.364 1.00 94.44 143 PRO A N 1
ATOM 1124 C CA . PRO A 1 143 ? 2.238 -9.104 -9.008 1.00 94.44 143 PRO A CA 1
ATOM 1125 C C . PRO A 1 143 ? 1.158 -10.146 -8.692 1.00 94.44 143 PRO A C 1
ATOM 1127 O O . PRO A 1 143 ? 0.469 -10.050 -7.673 1.00 94.44 143 PRO A O 1
ATOM 1130 N N . LYS A 1 144 ? 1.005 -11.178 -9.526 1.00 92.31 144 LYS A N 1
ATOM 1131 C CA . LYS A 1 144 ? 0.019 -12.235 -9.252 1.00 92.31 144 LYS A CA 1
ATOM 1132 C C . LYS A 1 144 ? 0.334 -13.009 -7.975 1.00 92.31 144 LYS A C 1
ATOM 1134 O O . LYS A 1 144 ? 1.487 -13.278 -7.650 1.00 92.31 144 LYS A O 1
ATOM 1139 N N . TYR A 1 145 ? -0.716 -13.459 -7.293 1.00 93.56 145 TYR A N 1
ATOM 1140 C CA . TYR A 1 145 ? -0.594 -14.330 -6.129 1.00 93.56 145 TYR A CA 1
ATOM 1141 C C . TYR A 1 145 ? -0.521 -15.809 -6.540 1.00 93.56 145 TYR A C 1
ATOM 1143 O O . TYR A 1 145 ? -1.461 -16.584 -6.372 1.00 93.56 145 TYR A O 1
ATOM 1151 N N . VAL A 1 146 ? 0.610 -16.190 -7.131 1.00 93.00 146 VAL A N 1
ATOM 1152 C CA . VAL A 1 146 ? 0.936 -17.567 -7.536 1.00 93.00 146 VAL A CA 1
ATOM 1153 C C . VAL A 1 146 ? 2.370 -17.900 -7.132 1.00 93.00 146 VAL A C 1
ATOM 1155 O O . VAL A 1 146 ? 3.193 -16.997 -6.984 1.00 93.00 146 VAL A O 1
ATOM 1158 N N . GLU A 1 147 ? 2.664 -19.187 -6.934 1.00 92.25 147 GLU A N 1
ATOM 1159 C CA . GLU A 1 147 ? 4.002 -19.642 -6.531 1.00 92.25 147 GLU A CA 1
ATOM 1160 C C . GLU A 1 147 ? 5.009 -19.580 -7.680 1.00 92.25 147 GLU A C 1
ATOM 1162 O O . GLU A 1 147 ? 6.110 -19.063 -7.513 1.00 92.25 147 GLU A O 1
ATOM 1167 N N . GLU A 1 148 ? 4.600 -20.050 -8.854 1.00 88.94 148 GLU A N 1
ATOM 1168 C CA . GLU A 1 148 ? 5.380 -19.999 -10.083 1.00 88.94 148 GLU A CA 1
ATOM 1169 C C . GLU A 1 148 ? 4.541 -19.374 -11.187 1.00 88.94 148 GLU A C 1
ATOM 1171 O O . GLU A 1 148 ? 3.321 -19.565 -11.247 1.00 88.94 148 GLU A O 1
ATOM 1176 N N . ASN A 1 149 ? 5.209 -18.644 -12.076 1.00 84.31 149 ASN A N 1
ATOM 1177 C CA . ASN A 1 149 ? 4.544 -17.996 -13.184 1.00 84.31 149 ASN A CA 1
ATOM 1178 C C . ASN A 1 149 ? 5.413 -17.958 -14.447 1.00 84.31 149 ASN A C 1
ATOM 1180 O O . ASN A 1 149 ? 6.309 -17.116 -14.552 1.00 84.31 149 ASN A O 1
ATOM 1184 N N . PRO A 1 150 ? 5.157 -18.849 -15.417 1.00 80.12 150 PRO A N 1
ATOM 1185 C CA . PRO A 1 150 ? 5.940 -18.901 -16.646 1.00 80.12 150 PRO A CA 1
ATOM 1186 C C . PRO A 1 150 ? 5.692 -17.699 -17.568 1.00 80.12 150 PRO A C 1
ATOM 1188 O O . PRO A 1 150 ? 6.526 -17.433 -18.429 1.00 80.12 150 PRO A O 1
ATOM 1191 N N . ASP A 1 151 ? 4.589 -16.968 -17.381 1.00 84.00 151 ASP A N 1
ATOM 1192 C CA . ASP A 1 151 ? 4.217 -15.829 -18.225 1.00 84.00 151 ASP A CA 1
ATOM 1193 C C . ASP A 1 151 ? 4.945 -14.534 -17.824 1.00 84.00 151 ASP A C 1
ATOM 1195 O O . ASP A 1 151 ? 4.828 -13.525 -18.511 1.00 84.00 151 ASP A O 1
ATOM 1199 N N . GLY A 1 152 ? 5.714 -14.550 -16.727 1.00 86.06 152 GLY A N 1
ATOM 1200 C CA . GLY A 1 152 ? 6.571 -13.435 -16.316 1.00 86.06 152 GLY A CA 1
ATOM 1201 C C . GLY A 1 152 ? 5.843 -12.249 -15.676 1.00 86.06 152 GLY A C 1
ATOM 1202 O O . GLY A 1 152 ? 6.465 -11.214 -15.463 1.00 86.06 152 GLY A O 1
ATOM 1203 N N . ASP A 1 153 ? 4.557 -12.364 -15.338 1.00 84.69 153 ASP A N 1
ATOM 1204 C CA . ASP A 1 153 ? 3.783 -11.285 -14.689 1.00 84.69 153 ASP A CA 1
ATOM 1205 C C . ASP A 1 153 ? 3.960 -11.221 -13.148 1.00 84.69 153 ASP A C 1
ATOM 1207 O O . ASP A 1 153 ? 3.247 -10.514 -12.429 1.00 84.69 153 ASP A O 1
ATOM 1211 N N . GLY A 1 154 ? 4.982 -11.923 -12.649 1.00 91.00 154 GLY A N 1
ATOM 1212 C CA . GLY A 1 154 ? 5.397 -11.954 -11.252 1.00 91.00 154 GLY A CA 1
ATOM 1213 C C . GLY A 1 154 ? 4.693 -13.023 -10.419 1.00 91.00 154 GLY A C 1
ATOM 1214 O O . GLY A 1 154 ? 3.843 -13.781 -10.891 1.00 91.00 154 GLY A O 1
ATOM 1215 N N . THR A 1 155 ? 5.106 -13.110 -9.164 1.00 94.44 155 THR A N 1
ATOM 1216 C CA . THR A 1 155 ? 4.696 -14.124 -8.195 1.00 94.44 155 THR A CA 1
ATOM 1217 C C . THR A 1 155 ? 4.369 -13.479 -6.855 1.00 94.44 155 THR A C 1
ATOM 1219 O O . THR A 1 155 ? 4.660 -12.308 -6.593 1.00 94.44 155 THR A O 1
ATOM 1222 N N . TRP A 1 156 ? 3.833 -14.276 -5.939 1.00 93.44 156 TRP A N 1
ATOM 1223 C CA . TRP A 1 156 ? 3.612 -13.854 -4.560 1.00 93.44 156 TRP A CA 1
ATOM 1224 C C . TRP A 1 156 ? 4.881 -13.399 -3.820 1.00 93.44 156 TRP A C 1
ATOM 1226 O O . TRP A 1 156 ? 4.757 -12.720 -2.808 1.00 93.44 156 TRP A O 1
ATOM 1236 N N . ALA A 1 157 ? 6.081 -13.751 -4.292 1.00 92.75 157 ALA A N 1
ATOM 1237 C CA . ALA A 1 157 ? 7.346 -13.385 -3.661 1.00 92.75 157 ALA A CA 1
ATOM 1238 C C . ALA A 1 157 ? 7.844 -12.005 -4.120 1.00 92.75 157 ALA A C 1
ATOM 1240 O O . ALA A 1 157 ? 8.658 -11.380 -3.437 1.00 92.75 157 ALA A O 1
ATOM 1241 N N . ASP A 1 158 ? 7.331 -11.513 -5.248 1.00 95.00 158 ASP A N 1
ATOM 1242 C CA . ASP A 1 158 ? 7.725 -10.236 -5.825 1.00 95.00 158 ASP A CA 1
ATOM 1243 C C . ASP A 1 158 ? 7.161 -9.042 -5.046 1.00 95.00 158 ASP A C 1
ATOM 1245 O O . ASP A 1 158 ? 6.255 -9.144 -4.209 1.00 95.00 158 ASP A O 1
ATOM 1249 N N . ASN A 1 159 ? 7.741 -7.873 -5.303 1.00 96.00 159 ASN A N 1
ATOM 1250 C CA . ASN A 1 159 ? 7.306 -6.630 -4.685 1.00 96.00 159 ASN A CA 1
ATOM 1251 C C . ASN A 1 159 ? 6.155 -5.997 -5.484 1.00 96.00 159 ASN A C 1
ATOM 1253 O O . ASN A 1 159 ? 6.178 -6.023 -6.712 1.00 96.00 159 ASN A O 1
ATOM 1257 N N . PRO A 1 160 ? 5.171 -5.379 -4.816 1.00 97.44 160 PRO A N 1
ATOM 1258 C CA . PRO A 1 160 ? 4.338 -4.357 -5.434 1.00 97.44 160 PRO A CA 1
ATOM 1259 C C . PRO A 1 160 ? 5.176 -3.117 -5.779 1.00 97.44 160 PRO A C 1
ATOM 1261 O O . PRO A 1 160 ? 6.077 -2.741 -5.023 1.00 97.44 160 PRO A O 1
ATOM 1264 N N . PHE A 1 161 ? 4.853 -2.462 -6.895 1.00 98.12 161 PHE A N 1
ATOM 1265 C CA . PHE A 1 161 ? 5.563 -1.270 -7.372 1.00 98.12 161 PHE A CA 1
ATOM 1266 C C . PHE A 1 161 ? 4.590 -0.143 -7.701 1.00 98.12 161 PHE A C 1
ATOM 1268 O O . PHE A 1 161 ? 3.594 -0.352 -8.398 1.00 98.12 161 PHE A O 1
ATOM 1275 N N . ALA A 1 162 ? 4.891 1.074 -7.250 1.00 98.38 162 ALA A N 1
ATOM 1276 C CA . ALA A 1 162 ? 4.265 2.252 -7.836 1.00 98.38 162 ALA A CA 1
ATOM 1277 C C . ALA A 1 162 ? 4.662 2.358 -9.312 1.00 98.38 162 ALA A C 1
ATOM 1279 O O . ALA A 1 162 ? 5.790 2.043 -9.687 1.00 98.38 162 ALA A O 1
ATOM 1280 N N . LYS A 1 163 ? 3.745 2.819 -10.163 1.00 97.94 163 LYS A N 1
ATOM 1281 C CA . LYS A 1 163 ? 4.043 2.973 -11.594 1.00 97.94 163 LYS A CA 1
ATOM 1282 C C . LYS A 1 163 ? 4.906 4.192 -11.914 1.00 97.94 163 LYS A C 1
ATOM 1284 O O . LYS A 1 163 ? 5.477 4.262 -12.995 1.00 97.94 163 LYS A O 1
ATOM 1289 N N . GLU A 1 164 ? 4.980 5.144 -10.994 1.00 98.06 164 GLU A N 1
ATOM 1290 C CA . GLU A 1 164 ? 5.760 6.372 -11.117 1.00 98.06 164 GLU A CA 1
ATOM 1291 C C . GLU A 1 164 ? 6.174 6.876 -9.725 1.00 98.06 164 GLU A C 1
ATOM 1293 O O . GLU A 1 164 ? 5.515 6.580 -8.720 1.00 98.06 164 GLU A O 1
ATOM 1298 N N . ALA A 1 165 ? 7.247 7.663 -9.664 1.00 98.31 165 ALA A N 1
ATOM 1299 C CA . ALA A 1 165 ? 7.644 8.375 -8.454 1.00 98.31 165 ALA A CA 1
ATOM 1300 C C . ALA A 1 165 ? 6.580 9.407 -8.037 1.00 98.31 165 ALA A C 1
ATOM 1302 O O . ALA A 1 165 ? 5.794 9.892 -8.856 1.00 98.31 165 ALA A O 1
ATOM 1303 N N . GLY A 1 166 ? 6.555 9.766 -6.754 1.00 98.25 166 GLY A N 1
ATOM 1304 C CA . GLY A 1 166 ? 5.648 10.792 -6.246 1.00 98.25 166 GLY A CA 1
ATOM 1305 C C . GLY A 1 166 ? 5.180 10.575 -4.814 1.00 98.25 166 GLY A C 1
ATOM 1306 O O . GLY A 1 166 ? 5.649 9.690 -4.096 1.00 98.25 166 GLY A O 1
ATOM 1307 N N . THR A 1 167 ? 4.237 11.419 -4.399 1.00 98.56 167 THR A N 1
ATOM 1308 C CA . THR A 1 167 ? 3.592 11.338 -3.086 1.00 98.56 167 THR A CA 1
ATOM 1309 C C . THR A 1 167 ? 2.273 10.580 -3.187 1.00 98.56 167 THR A C 1
ATOM 1311 O O . THR A 1 167 ? 1.405 10.917 -3.997 1.00 98.56 167 THR A O 1
ATOM 1314 N N . TYR A 1 168 ? 2.104 9.588 -2.319 1.00 98.75 168 TYR A N 1
ATOM 1315 C CA . TYR A 1 168 ? 0.929 8.727 -2.289 1.00 98.75 168 TYR A CA 1
ATOM 1316 C C . TYR A 1 168 ? 0.381 8.588 -0.879 1.00 98.75 168 TYR A C 1
ATOM 1318 O O . TYR A 1 168 ? 1.127 8.578 0.097 1.00 98.75 168 TYR A O 1
ATOM 1326 N N . TYR A 1 169 ? -0.924 8.370 -0.787 1.00 98.75 169 TYR A N 1
ATOM 1327 C CA . TYR A 1 169 ? -1.517 7.667 0.335 1.00 98.75 169 TYR A CA 1
ATOM 1328 C C . TYR A 1 169 ? -1.492 6.166 0.050 1.00 98.75 169 TYR A C 1
ATOM 1330 O O . TYR A 1 169 ? -2.255 5.679 -0.789 1.00 98.75 169 TYR A O 1
ATOM 1338 N N . LEU A 1 170 ? -0.632 5.430 0.752 1.00 98.69 170 LEU A N 1
ATOM 1339 C CA . LEU A 1 170 ? -0.699 3.976 0.780 1.00 98.69 170 LEU A CA 1
ATOM 1340 C C . LEU A 1 170 ? -1.845 3.554 1.694 1.00 98.69 170 LEU A C 1
ATOM 1342 O O . LEU A 1 170 ? -1.881 3.935 2.861 1.00 98.69 170 LEU A O 1
ATOM 1346 N N . VAL A 1 171 ? -2.760 2.755 1.160 1.00 98.75 171 VAL A N 1
ATOM 1347 C CA . VAL A 1 171 ? -3.938 2.240 1.858 1.00 98.75 171 VAL A CA 1
ATOM 1348 C C . VAL A 1 171 ? -3.812 0.732 1.998 1.00 98.75 171 VAL A C 1
ATOM 1350 O O . VAL A 1 171 ? -3.506 0.050 1.021 1.00 98.75 171 VAL A O 1
ATOM 1353 N N . PHE A 1 172 ? -4.103 0.214 3.188 1.00 98.62 172 PHE A N 1
ATOM 1354 C CA . PHE A 1 172 ? -4.203 -1.218 3.453 1.00 98.62 172 PHE A CA 1
ATOM 1355 C C . PHE A 1 172 ? -5.468 -1.523 4.250 1.00 98.62 172 PHE A C 1
ATOM 1357 O O . PHE A 1 172 ? -5.807 -0.797 5.185 1.00 98.62 172 PHE A O 1
ATOM 1364 N N . ALA A 1 173 ? -6.183 -2.586 3.892 1.00 98.25 173 ALA A N 1
ATOM 1365 C CA . ALA A 1 173 ? -7.403 -2.972 4.590 1.00 98.25 173 ALA A CA 1
ATOM 1366 C C . ALA A 1 173 ? -7.561 -4.486 4.667 1.00 98.25 173 ALA A C 1
ATOM 1368 O O . ALA A 1 173 ? -7.181 -5.209 3.745 1.00 98.25 173 ALA A O 1
ATOM 1369 N N . GLU A 1 174 ? -8.208 -4.957 5.732 1.00 96.75 174 GLU A N 1
ATOM 1370 C CA . GLU A 1 174 ? -8.581 -6.362 5.875 1.00 96.75 174 GLU A CA 1
ATOM 1371 C C . GLU A 1 174 ? -10.076 -6.508 6.153 1.00 96.75 174 GLU A C 1
ATOM 1373 O O . GLU A 1 174 ? -10.687 -5.792 6.954 1.00 96.75 174 GLU A O 1
ATOM 1378 N N . LYS A 1 175 ? -10.678 -7.498 5.500 1.00 94.50 175 LYS A N 1
ATOM 1379 C CA . LYS A 1 175 ? -12.023 -7.986 5.776 1.00 94.50 175 LYS A CA 1
ATOM 1380 C C . LYS A 1 175 ? -11.916 -9.411 6.305 1.00 94.50 175 LYS A C 1
ATOM 1382 O O . LYS A 1 175 ? -11.589 -10.325 5.559 1.00 94.50 175 LYS A O 1
ATOM 1387 N N . GLY A 1 176 ? -12.240 -9.596 7.583 1.00 87.69 176 GLY A N 1
ATOM 1388 C CA . GLY A 1 176 ? -12.013 -10.861 8.286 1.00 87.69 176 GLY A CA 1
ATOM 1389 C C . GLY A 1 176 ? -10.682 -10.853 9.039 1.00 87.69 176 GLY A C 1
ATOM 1390 O O . GLY A 1 176 ? -10.153 -9.785 9.330 1.00 87.69 176 GLY A O 1
ATOM 1391 N N . ALA A 1 177 ? -10.177 -12.035 9.388 1.00 82.75 177 ALA A N 1
ATOM 1392 C CA . ALA A 1 177 ? -8.919 -12.218 10.111 1.00 82.75 177 ALA A CA 1
ATOM 1393 C C . ALA A 1 177 ? -8.278 -13.567 9.744 1.00 82.75 177 ALA A C 1
ATOM 1395 O O . ALA A 1 177 ? -8.950 -14.467 9.238 1.00 82.75 177 ALA A O 1
ATOM 1396 N N . GLY A 1 178 ? -6.983 -13.714 10.030 1.00 79.44 178 GLY A N 1
ATOM 1397 C CA . GLY A 1 178 ? -6.245 -14.954 9.780 1.00 79.44 178 GLY A CA 1
ATOM 1398 C C . GLY A 1 178 ? -6.071 -15.263 8.289 1.00 79.44 178 GLY A C 1
ATOM 1399 O O . GLY A 1 178 ? -5.865 -14.354 7.479 1.00 79.44 178 GLY A O 1
ATOM 1400 N N . LEU A 1 179 ? -6.132 -16.553 7.947 1.00 78.94 179 LEU A N 1
ATOM 1401 C CA . LEU A 1 179 ? -5.961 -17.060 6.577 1.00 78.94 179 LEU A CA 1
ATOM 1402 C C . LEU A 1 179 ? -7.166 -16.768 5.669 1.00 78.94 179 LEU A C 1
ATOM 1404 O O . LEU A 1 179 ? -7.000 -16.662 4.463 1.00 78.94 179 LEU A O 1
ATOM 1408 N N . GLU A 1 180 ? -8.352 -16.572 6.250 1.00 85.62 180 GLU A N 1
ATOM 1409 C CA . GLU A 1 180 ? -9.597 -16.274 5.522 1.00 85.62 180 GLU A CA 1
ATOM 1410 C C . GLU A 1 180 ? -9.798 -14.768 5.272 1.00 85.62 180 GLU A C 1
ATOM 1412 O O . GLU A 1 180 ? -10.832 -14.343 4.753 1.00 85.62 180 GLU A O 1
ATOM 1417 N N . ALA A 1 181 ? -8.857 -13.927 5.713 1.00 91.62 181 ALA A N 1
ATOM 1418 C CA . ALA A 1 181 ? -8.967 -12.490 5.525 1.00 91.62 181 ALA A CA 1
ATOM 1419 C C . ALA A 1 181 ? -8.825 -12.131 4.043 1.00 91.62 181 ALA A C 1
ATOM 1421 O O . ALA A 1 181 ? -7.837 -12.479 3.401 1.00 91.62 181 ALA A O 1
ATOM 1422 N N . VAL A 1 182 ? -9.778 -11.356 3.531 1.00 95.06 182 VAL A N 1
ATOM 1423 C CA . VAL A 1 182 ? -9.642 -10.697 2.231 1.00 95.06 182 VAL A CA 1
ATOM 1424 C C . VAL A 1 182 ? -8.893 -9.393 2.449 1.00 95.06 182 VAL A C 1
ATOM 1426 O O . VAL A 1 182 ? -9.308 -8.574 3.278 1.00 95.06 182 VAL A O 1
ATOM 1429 N N . ARG A 1 183 ? -7.792 -9.205 1.725 1.00 97.12 183 ARG A N 1
ATOM 1430 C CA . ARG A 1 183 ? -6.885 -8.070 1.904 1.00 97.12 183 ARG A CA 1
ATOM 1431 C C . ARG A 1 183 ? -6.906 -7.151 0.703 1.00 97.12 183 ARG A C 1
ATOM 1433 O O . ARG A 1 183 ? -7.097 -7.59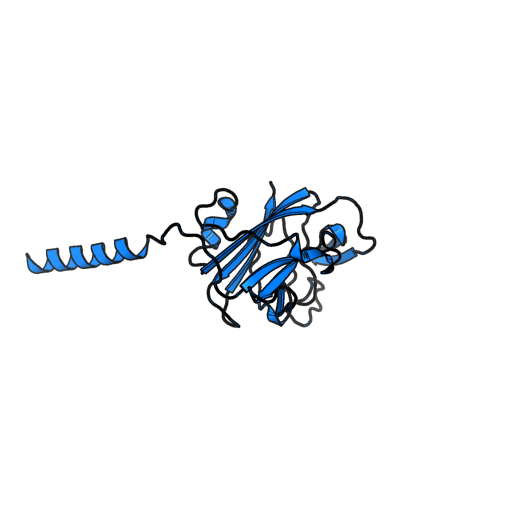0 -0.428 1.00 97.12 183 ARG A O 1
ATOM 1440 N N . TYR A 1 184 ? -6.688 -5.874 0.968 1.00 98.31 184 TYR A N 1
ATOM 1441 C CA . TYR A 1 184 ? -6.699 -4.824 -0.033 1.00 98.31 184 TYR A CA 1
ATOM 1442 C C . TYR A 1 184 ? -5.483 -3.930 0.155 1.00 98.31 184 TYR A C 1
ATOM 1444 O O . TYR A 1 184 ? -5.153 -3.581 1.288 1.00 98.31 184 TYR A O 1
ATOM 1452 N N . MET A 1 185 ? -4.855 -3.525 -0.945 1.00 98.56 185 MET A N 1
ATOM 1453 C CA . MET A 1 185 ? -3.753 -2.564 -0.943 1.00 98.56 185 MET A CA 1
ATOM 1454 C C . MET A 1 185 ? -3.887 -1.617 -2.134 1.00 98.56 185 MET A C 1
ATOM 1456 O O . MET A 1 185 ? -4.344 -2.023 -3.201 1.00 98.56 185 MET A O 1
ATOM 1460 N N . GLY A 1 186 ? -3.504 -0.355 -1.968 1.00 98.56 186 GLY A N 1
ATOM 1461 C CA . GLY A 1 186 ? -3.497 0.613 -3.064 1.00 98.56 186 GLY A CA 1
ATOM 1462 C C . GLY A 1 186 ? -2.680 1.860 -2.760 1.00 98.56 186 GLY A C 1
ATOM 1463 O O . GLY A 1 186 ? -2.435 2.178 -1.601 1.00 98.56 186 GLY A O 1
ATOM 1464 N N . LEU A 1 187 ? -2.299 2.577 -3.812 1.00 98.69 187 LEU A N 1
ATOM 1465 C CA . LEU A 1 187 ? -1.587 3.849 -3.784 1.00 98.69 187 LEU A CA 1
ATOM 1466 C C . LEU A 1 187 ? -2.469 4.946 -4.379 1.00 98.69 187 LEU A C 1
ATOM 1468 O O . LEU A 1 187 ? -2.597 5.077 -5.595 1.00 98.69 187 LEU A O 1
ATOM 1472 N N . ILE A 1 188 ? -3.084 5.769 -3.539 1.00 98.69 188 ILE A N 1
ATOM 1473 C CA . ILE A 1 188 ? -3.867 6.916 -4.007 1.00 98.69 188 ILE A CA 1
ATOM 1474 C C . ILE A 1 188 ? -2.907 8.087 -4.196 1.00 98.69 188 ILE A C 1
ATOM 1476 O O . ILE A 1 188 ? -2.306 8.553 -3.230 1.00 98.69 188 ILE A O 1
ATOM 1480 N N . LYS A 1 189 ? -2.748 8.559 -5.435 1.00 97.69 189 LYS A N 1
ATOM 1481 C CA . LYS A 1 189 ? -1.907 9.725 -5.737 1.00 97.69 189 LYS A CA 1
ATOM 1482 C C . LYS A 1 189 ? -2.462 10.973 -5.037 1.00 97.69 189 LYS A C 1
ATOM 1484 O O . LYS A 1 189 ? -3.679 11.182 -5.055 1.00 97.69 189 LYS A O 1
ATOM 1489 N N . LYS A 1 190 ? -1.582 11.748 -4.399 1.00 93.75 190 LYS A N 1
ATOM 1490 C CA . LYS A 1 190 ? -1.929 12.989 -3.691 1.00 93.75 190 LYS A CA 1
ATOM 1491 C C . LYS A 1 190 ? -2.021 14.186 -4.636 1.00 93.75 190 LYS A C 1
ATOM 1493 O O . LYS A 1 190 ? -1.233 14.236 -5.606 1.00 93.75 190 LYS A O 1
#

Sequence (190 aa):
MRKLKVLLIMVLGLFVLAACQKDEILENADKDYYVAGTITSWGDNYHEFKMEAIKLSDERVKSVKSQLKGVKSLYILEIVLPEEAAGWENTFTIDGAEVTYDGSLAVKVIRTAKDDKDAVDFWAQNKESGEITNLTPDTLFMPKYVEENPDGDGTWADNPFAKEAGTYYLVFAEKGAGLEAVRYMGLIKK

Foldseek 3Di:
DVVVVVVVVVVVVVVVVVPCPDQDFQDDPWKWKWKAFVVCVRPVRGVVGTWDGHGLPDPQCVLLSVVCPQFRTKTKTKDFQDPDAPPDWAWAQDPNDIDIAGRSFFMWMWMATPVDPPHTDAIVQAPQPPDEAESCVPFKQDADDAPDDPRRSDYSVDTIGTPDGGIWIWMKTWRDDGPPIHIYIYTHGD

Secondary structure (DSSP, 8-state):
-HHHHHHHHHHHHHHHTTS-----B---SSEEEEEEEGGGGGGTSGGGGBPEE-BTT-GGGTTTTTTTTT-SEEEEEEEEE-SS--S-EEEEEETTEEEEEEGGGBEEEEEEETTEEEEEEEEESSGGG--EEES-TTTEE---S-S--TTSS--TTSPPEESS-EEEEEEEEEESSGGG-EEEEEEEE-

Nearest PDB structures (foldseek):
  4fch-assembly2_B  TM=5.652E-01  e=1.180E-01  Bacteroides thetaiotaomicron VPI-5482
  5med-assembly1_A  TM=3.951E-01  e=9.368E+00  Rippkaea orientalis PCC 8801
  5mee-assembly1_B  TM=3.570E-01  e=7.486E+00  Rippkaea orientalis PCC 8801